Protein AF-A0A1J1LN73-F1 (afdb_monomer_lite)

Sequence (196 aa):
MIPNKMQFQQLQLSTEEEELEFLPLELSIASETEQIAESNSNIQSSPLQRFVETKIELKETEAKLESLELEAINEALNILSQNQDNNKNNVIFDSDIAKVVIGFRQKYESAKDNTKIARLEDEIQLAEQAQQKKMAAKLNQIDAQIQELENQIKQLEEQRDKLMTNKQLNRLKFHLFSAIQDSAYKQAYLSVHIKK

pLDDT: mean 78.39, std 21.3, range [33.16, 98.19]

Radius of gyration: 46.36 Å; chains: 1; bounding box: 110×66×110 Å

Foldseek 3Di:
DDDDDDDDDDDDDDPDDDPPPPDDPDPDDDDDDDDDDDDDDDDPDPPVRVVVVVVVVVVVVVVVVVVVVVVVVVQLVVQCVVCVPPCPQQWRDDDPVDTDHDDDDDDDADVVRDVVNVVVVVVVVVVVVVVVVVVVVVVVVVVVVVVVVVVVVVVVVVVVVVVVDDPVVVVVVVVVVVVCVVPDDDDDDDDDDDDD

Organism: NCBI:txid671072

Structure (mmCIF, N/CA/C/O backbone):
data_AF-A0A1J1LN73-F1
#
_entry.id   AF-A0A1J1LN73-F1
#
loop_
_atom_site.group_PDB
_atom_site.id
_atom_site.type_symbol
_atom_site.label_atom_id
_atom_site.label_alt_id
_atom_site.label_comp_id
_atom_site.label_asym_id
_atom_site.label_entity_id
_atom_site.label_seq_id
_atom_site.pdbx_PDB_ins_code
_atom_site.Cartn_x
_atom_site.Cartn_y
_atom_site.Cartn_z
_atom_site.occupancy
_atom_site.B_iso_or_equiv
_atom_site.auth_seq_id
_atom_site.auth_comp_id
_atom_site.auth_asym_id
_atom_site.auth_atom_id
_atom_site.pdbx_PDB_model_num
ATOM 1 N N . MET A 1 1 ? -7.085 -9.526 -57.469 1.00 41.19 1 MET A N 1
ATOM 2 C CA . MET A 1 1 ? -6.743 -10.839 -56.887 1.00 41.19 1 MET A CA 1
ATOM 3 C C . MET A 1 1 ? -6.745 -10.706 -55.368 1.00 41.19 1 MET A C 1
ATOM 5 O O . MET A 1 1 ? -5.885 -10.040 -54.819 1.00 41.19 1 MET A O 1
ATOM 9 N N . ILE A 1 2 ? -7.782 -11.254 -54.738 1.00 40.72 2 ILE A N 1
ATOM 10 C CA . ILE A 1 2 ? -7.859 -11.708 -53.329 1.00 40.72 2 ILE A CA 1
ATOM 11 C C . ILE A 1 2 ? -7.542 -13.225 -53.425 1.00 40.72 2 ILE A C 1
ATOM 13 O O . ILE A 1 2 ? -7.889 -13.769 -54.482 1.00 40.72 2 ILE A O 1
ATOM 17 N N . PRO A 1 3 ? -6.890 -13.933 -52.467 1.00 50.56 3 PRO A N 1
ATOM 18 C CA . PRO A 1 3 ? -7.121 -13.928 -51.008 1.00 50.56 3 PRO A CA 1
ATOM 19 C C . PRO A 1 3 ? -5.794 -14.058 -50.193 1.00 50.56 3 PRO A C 1
ATOM 21 O O . PRO A 1 3 ? -4.729 -13.918 -50.770 1.00 50.56 3 PRO A O 1
ATOM 24 N N . ASN A 1 4 ? -5.693 -14.292 -48.881 1.00 38.66 4 ASN A N 1
ATOM 25 C CA . ASN A 1 4 ? -6.639 -14.532 -47.799 1.00 38.66 4 ASN A CA 1
ATOM 26 C C . ASN A 1 4 ? -5.954 -14.238 -46.447 1.00 38.66 4 ASN A C 1
ATOM 28 O O . ASN A 1 4 ? -4.758 -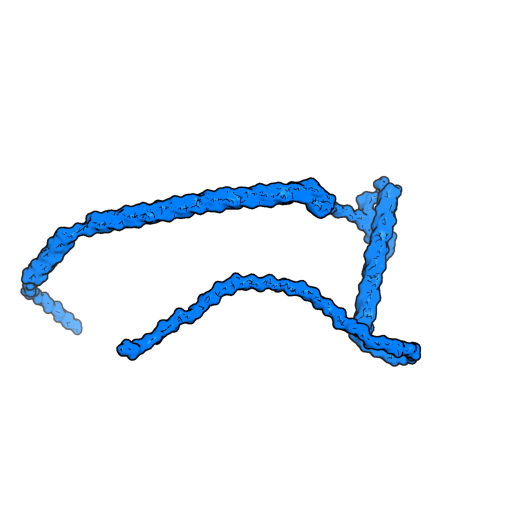14.461 -46.286 1.00 38.66 4 ASN A O 1
ATOM 32 N N . LYS A 1 5 ? -6.790 -13.815 -45.499 1.00 40.81 5 LYS A N 1
ATOM 33 C CA . LYS A 1 5 ? -6.695 -13.851 -44.031 1.00 40.81 5 LYS A CA 1
ATOM 34 C C . LYS A 1 5 ? -5.701 -14.859 -43.424 1.00 40.81 5 LYS A C 1
ATOM 36 O O . LYS A 1 5 ? -5.760 -16.035 -43.758 1.00 40.81 5 LYS A O 1
ATOM 41 N N . MET A 1 6 ? -5.018 -14.443 -42.355 1.00 46.38 6 MET A N 1
ATOM 42 C CA . MET A 1 6 ? -5.237 -15.057 -41.038 1.00 46.38 6 MET A CA 1
ATOM 43 C C . MET A 1 6 ? -5.175 -13.991 -39.941 1.00 46.38 6 MET A C 1
ATOM 45 O O . MET A 1 6 ? -4.204 -13.254 -39.806 1.00 46.38 6 MET A O 1
ATOM 49 N N . GLN A 1 7 ? -6.286 -13.903 -39.215 1.00 40.72 7 GLN A N 1
ATOM 50 C CA . GLN A 1 7 ? -6.454 -13.177 -37.968 1.00 40.72 7 GLN A CA 1
ATOM 51 C C . GLN A 1 7 ? -5.761 -13.965 -36.854 1.00 40.72 7 GLN A C 1
ATOM 53 O O . GLN A 1 7 ? -5.954 -15.174 -36.766 1.00 40.72 7 GLN A O 1
ATOM 58 N N . PHE A 1 8 ? -5.041 -13.280 -35.970 1.00 38.28 8 PHE A N 1
ATOM 59 C CA . PHE A 1 8 ? -4.885 -13.735 -34.593 1.00 38.28 8 PHE A CA 1
ATOM 60 C C . PHE A 1 8 ? -5.512 -12.678 -33.695 1.00 38.28 8 PHE A C 1
ATOM 62 O O . PHE A 1 8 ? -5.017 -11.564 -33.545 1.00 38.28 8 PHE A O 1
ATOM 69 N N . GLN A 1 9 ? -6.684 -13.043 -33.198 1.00 36.31 9 GLN A N 1
ATOM 70 C CA . GLN A 1 9 ? -7.420 -12.395 -32.130 1.00 36.31 9 GLN A CA 1
ATOM 71 C C . GLN A 1 9 ? -7.301 -13.323 -30.913 1.00 36.31 9 GLN A C 1
ATOM 73 O O . GLN A 1 9 ? -7.190 -14.532 -31.112 1.00 36.31 9 GLN A O 1
ATOM 78 N N . GLN A 1 10 ? -7.427 -12.744 -29.712 1.00 33.19 10 GLN A N 1
ATOM 79 C CA . GLN A 1 10 ? -7.505 -13.375 -28.378 1.00 33.19 10 GLN A CA 1
ATOM 80 C C . GLN A 1 10 ? -6.150 -13.487 -27.642 1.00 33.19 10 GLN A C 1
ATOM 82 O O . GLN A 1 10 ? -5.161 -13.900 -28.230 1.00 33.19 10 GLN A O 1
ATOM 87 N N . LEU A 1 11 ? -5.999 -13.113 -26.366 1.00 40.75 11 LEU A N 1
ATOM 88 C CA . LEU A 1 11 ? -6.963 -12.757 -25.319 1.00 40.75 11 LEU A CA 1
ATOM 89 C C . LEU A 1 11 ? -6.476 -11.534 -24.525 1.00 40.75 11 LEU A C 1
ATOM 91 O O . LEU A 1 11 ? -5.316 -11.458 -24.128 1.00 40.75 11 LEU A O 1
ATOM 95 N N . GLN A 1 12 ? -7.405 -10.620 -24.250 1.00 35.97 12 GLN A N 1
ATOM 96 C CA . GLN A 1 12 ? -7.329 -9.708 -23.115 1.00 35.97 12 GLN A CA 1
ATOM 97 C C . GLN A 1 12 ? -7.579 -10.544 -21.850 1.00 35.97 12 GLN A C 1
ATOM 99 O O . GLN A 1 12 ? -8.616 -11.196 -21.764 1.00 35.97 12 GLN A O 1
ATOM 104 N N . LEU A 1 13 ? -6.644 -10.551 -20.897 1.00 37.03 13 LEU A N 1
ATOM 105 C CA . LEU A 1 13 ? -6.967 -10.885 -19.510 1.00 37.03 13 LEU A CA 1
ATOM 106 C C . LEU A 1 13 ? -7.214 -9.569 -18.776 1.00 37.03 13 LEU A C 1
ATOM 108 O O . LEU A 1 13 ? -6.279 -8.876 -18.380 1.00 37.03 13 LEU A O 1
ATOM 112 N N . SER A 1 14 ? -8.489 -9.223 -18.653 1.00 37.16 14 SER A N 1
ATOM 113 C CA . SER A 1 14 ? -8.999 -8.328 -17.625 1.00 37.16 14 SER A CA 1
ATOM 114 C C . SER A 1 14 ? -8.914 -9.062 -16.287 1.00 37.16 14 SER A C 1
ATOM 116 O O . SER A 1 14 ? -9.617 -10.043 -16.061 1.00 37.16 14 SER A O 1
ATOM 118 N N . THR A 1 15 ? -8.019 -8.623 -15.407 1.00 41.47 15 THR A N 1
ATOM 119 C CA . THR A 1 15 ? -8.117 -8.921 -13.975 1.00 41.47 15 THR A CA 1
ATOM 120 C C . THR A 1 15 ? -9.153 -7.968 -13.399 1.00 41.47 15 THR A C 1
ATOM 122 O O . THR A 1 15 ? -8.812 -6.866 -12.974 1.00 41.47 15 THR A O 1
ATOM 125 N N . GLU A 1 16 ? -10.416 -8.366 -13.502 1.00 44.22 16 GLU A N 1
ATOM 126 C CA . GLU A 1 16 ? -11.514 -7.760 -12.759 1.00 44.22 16 GLU A CA 1
ATOM 127 C C . GLU A 1 16 ? -11.639 -8.456 -11.403 1.00 44.22 16 GLU A C 1
ATOM 129 O O . GLU A 1 16 ? -11.422 -9.661 -11.261 1.00 44.22 16 GLU A O 1
ATOM 134 N N . GLU A 1 17 ? -11.893 -7.619 -10.410 1.00 43.78 17 GLU A N 1
ATOM 135 C CA . GLU A 1 17 ? -12.040 -7.901 -8.995 1.00 43.78 17 GLU A CA 1
ATOM 136 C C . GLU A 1 17 ? -13.269 -8.790 -8.761 1.00 43.78 17 GLU A C 1
ATOM 138 O O . GLU A 1 17 ? -14.383 -8.421 -9.122 1.00 43.78 17 GLU A O 1
ATOM 143 N N . GLU A 1 18 ? -13.091 -9.947 -8.122 1.00 43.84 18 GLU A N 1
ATOM 144 C CA . GLU A 1 18 ? -14.197 -10.643 -7.459 1.00 43.84 18 GLU A CA 1
ATOM 145 C C . GLU A 1 18 ? -14.110 -10.348 -5.958 1.00 43.84 18 GLU A C 1
ATOM 147 O O . GLU A 1 18 ? -13.557 -11.112 -5.163 1.00 43.84 18 GLU A O 1
ATOM 152 N N . GLU A 1 19 ? -14.652 -9.191 -5.575 1.00 39.19 19 GLU A N 1
ATOM 153 C CA . GLU A 1 19 ? -15.153 -8.971 -4.223 1.00 39.19 19 GLU A CA 1
ATOM 154 C C . GLU A 1 19 ? -16.328 -9.933 -3.997 1.00 39.19 19 GLU A C 1
ATOM 156 O O . GLU A 1 19 ? -17.424 -9.764 -4.530 1.00 39.19 19 GLU A O 1
ATOM 161 N N . LEU A 1 20 ? -16.098 -10.984 -3.212 1.00 39.19 20 LEU A N 1
ATOM 162 C CA . LEU A 1 20 ? -17.169 -11.821 -2.678 1.00 39.19 20 LEU A CA 1
ATOM 163 C C . LEU A 1 20 ? -17.909 -11.036 -1.587 1.00 39.19 20 LEU A C 1
ATOM 165 O O . LEU A 1 20 ? -17.622 -11.169 -0.396 1.00 39.19 20 LEU A O 1
ATOM 169 N N . GLU A 1 21 ? -18.875 -10.218 -2.002 1.00 39.28 21 GLU A N 1
ATOM 170 C CA . GLU A 1 21 ? -19.913 -9.694 -1.117 1.00 39.28 21 GLU A CA 1
ATOM 171 C C . GLU A 1 21 ? -20.756 -10.863 -0.583 1.00 39.28 21 GLU A C 1
ATOM 173 O O . GLU A 1 21 ? -21.599 -11.444 -1.271 1.00 39.28 21 GLU A O 1
ATOM 178 N N . PHE A 1 22 ? -20.537 -11.223 0.681 1.00 39.19 22 PHE A N 1
ATOM 179 C CA . PHE A 1 22 ? -21.473 -12.055 1.429 1.00 39.19 22 PHE A CA 1
ATOM 180 C C . PHE A 1 22 ? -22.724 -11.228 1.742 1.00 39.19 22 PHE A C 1
ATOM 182 O O . PHE A 1 22 ? -22.783 -10.524 2.750 1.00 39.19 22 PHE A O 1
ATOM 189 N N . LEU A 1 23 ? -23.742 -11.325 0.888 1.00 36.75 23 LEU A N 1
ATOM 190 C CA . LEU A 1 23 ?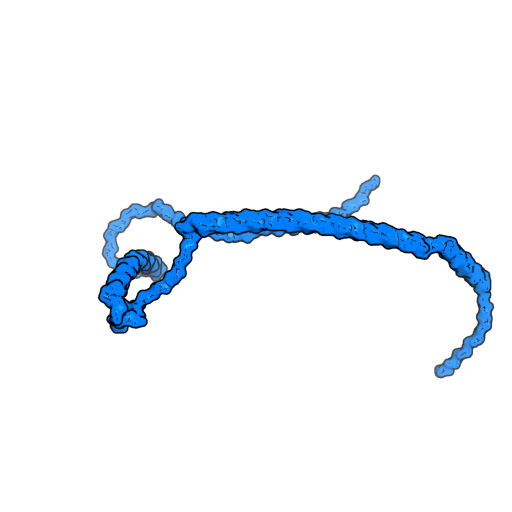 -25.080 -10.847 1.228 1.00 36.75 23 LEU A CA 1
ATOM 191 C C . LEU A 1 23 ? -25.693 -11.755 2.313 1.00 36.75 23 LEU A C 1
ATOM 193 O O . LEU A 1 23 ? -25.654 -12.984 2.177 1.00 36.75 23 LEU A O 1
ATOM 197 N N . PRO A 1 24 ? -26.277 -11.196 3.388 1.00 39.50 24 PRO A N 1
ATOM 198 C CA . PRO A 1 24 ? -27.005 -11.990 4.367 1.00 39.50 24 PRO A CA 1
ATOM 199 C C . PRO A 1 24 ? -28.275 -12.557 3.718 1.00 39.50 24 PRO A C 1
ATOM 201 O O . PRO A 1 24 ? -29.090 -11.812 3.176 1.00 39.50 24 PRO A O 1
ATOM 204 N N . LEU A 1 25 ? -28.457 -13.882 3.773 1.00 37.00 25 LEU A N 1
ATOM 205 C CA . LEU A 1 25 ? -29.738 -14.503 3.434 1.00 37.00 25 LEU A CA 1
ATOM 206 C C . LEU A 1 25 ? -30.792 -14.052 4.454 1.00 37.00 25 LEU A C 1
ATOM 208 O O . LEU A 1 25 ? -30.869 -14.593 5.557 1.00 37.00 25 LEU A O 1
ATOM 212 N N . GLU A 1 26 ? -31.623 -13.081 4.080 1.00 38.38 26 GLU A N 1
ATOM 213 C CA . GLU A 1 26 ? -32.882 -12.833 4.773 1.00 38.38 26 GLU A CA 1
ATOM 214 C C . GLU A 1 26 ? -33.848 -13.987 4.490 1.00 38.38 26 GLU A C 1
ATOM 216 O O . GLU A 1 26 ? -34.293 -14.215 3.363 1.00 38.38 26 GLU A O 1
ATOM 221 N N . LEU A 1 27 ? -34.165 -14.741 5.541 1.00 36.53 27 LEU A N 1
ATOM 222 C CA . LEU A 1 27 ? -35.176 -15.784 5.510 1.00 36.53 27 LEU A CA 1
ATOM 223 C C . LEU A 1 27 ? -36.563 -15.122 5.584 1.00 36.53 27 LEU A C 1
ATOM 225 O O . LEU A 1 27 ? -37.145 -14.980 6.656 1.00 36.53 27 LEU A O 1
ATOM 229 N N . SER A 1 28 ? -37.089 -14.695 4.438 1.00 35.88 28 SER A N 1
ATOM 230 C CA . SER A 1 28 ? -38.505 -14.345 4.302 1.00 35.88 28 SER A CA 1
ATOM 231 C C . SER A 1 28 ? -39.321 -15.634 4.208 1.00 35.88 28 SER A C 1
ATOM 233 O O . SER A 1 28 ? -39.409 -16.250 3.145 1.00 35.88 28 SER A O 1
ATOM 235 N N . ILE A 1 29 ? -39.895 -16.074 5.330 1.00 42.69 29 ILE A N 1
ATOM 236 C CA . ILE A 1 29 ? -41.011 -17.022 5.312 1.00 42.69 29 ILE A CA 1
ATOM 237 C C . ILE A 1 29 ? -42.254 -16.236 5.693 1.00 42.69 29 ILE A C 1
ATOM 239 O O . ILE A 1 29 ? -42.412 -15.764 6.818 1.00 42.69 29 ILE A O 1
ATOM 243 N N . ALA A 1 30 ? -43.085 -16.066 4.672 1.00 33.16 30 ALA A N 1
ATOM 244 C CA . ALA A 1 30 ? -44.349 -15.376 4.700 1.00 33.16 30 ALA A CA 1
ATOM 245 C C . ALA A 1 30 ? -45.271 -15.910 5.802 1.00 33.16 30 ALA A C 1
ATOM 247 O O . ALA A 1 30 ? -45.396 -17.111 6.041 1.00 33.16 30 ALA A O 1
ATOM 248 N N . SER A 1 31 ? -45.951 -14.953 6.418 1.00 44.91 31 SER A N 1
ATOM 249 C CA . SER A 1 31 ? -47.232 -15.101 7.084 1.00 44.91 31 SER A CA 1
ATOM 250 C C . SER A 1 31 ? -48.211 -15.913 6.235 1.00 44.91 31 SER A C 1
ATOM 252 O O . SER A 1 31 ? -48.558 -15.466 5.148 1.00 44.91 31 SER A O 1
ATOM 254 N N . GLU A 1 32 ? -48.670 -17.052 6.750 1.00 42.75 32 GLU A N 1
ATOM 255 C CA . GLU A 1 32 ? -50.032 -17.581 6.588 1.00 42.75 32 GLU A CA 1
ATOM 256 C C . GLU A 1 32 ? -50.122 -18.942 7.288 1.00 42.75 32 GLU A C 1
ATOM 258 O O . GLU A 1 32 ? -49.623 -19.953 6.805 1.00 42.75 32 GLU A O 1
ATOM 263 N N . THR A 1 33 ? -50.736 -18.966 8.469 1.00 40.03 33 THR A N 1
ATOM 264 C CA . THR A 1 33 ? -51.776 -19.946 8.824 1.00 40.03 33 THR A CA 1
ATOM 265 C C . THR A 1 33 ? -52.369 -19.561 10.172 1.00 40.03 33 THR A C 1
ATOM 267 O O . THR A 1 33 ? -51.722 -19.577 11.217 1.00 40.03 33 THR A O 1
ATOM 270 N N . GLU A 1 34 ? -53.629 -19.151 10.103 1.00 41.09 34 GLU A N 1
ATOM 271 C CA . GLU A 1 34 ? -54.530 -18.990 11.229 1.00 41.09 34 GLU A CA 1
ATOM 272 C C . GLU A 1 34 ? -54.718 -20.313 11.987 1.00 41.09 34 GLU A C 1
ATOM 274 O O . GLU A 1 34 ? -54.745 -21.390 11.398 1.00 41.09 34 GLU A O 1
ATOM 279 N N . GLN A 1 35 ? -54.911 -20.173 13.301 1.00 44.28 35 GLN A N 1
ATOM 280 C CA . GLN A 1 35 ? -55.767 -20.998 14.157 1.00 44.28 35 GLN A CA 1
ATOM 281 C C . GLN A 1 35 ? -55.757 -22.517 13.919 1.00 44.28 35 GLN A C 1
ATOM 283 O O . GLN A 1 35 ? -56.564 -23.046 13.160 1.00 44.28 35 GLN A O 1
ATOM 288 N N . ILE A 1 36 ? -55.007 -23.243 14.752 1.00 41.34 36 ILE A N 1
ATOM 289 C CA . ILE A 1 36 ? -55.482 -24.541 15.244 1.00 41.34 36 ILE A CA 1
ATOM 290 C C . ILE A 1 36 ? -55.407 -24.528 16.767 1.00 41.34 36 ILE A C 1
ATOM 292 O O . ILE A 1 36 ? -54.338 -24.518 17.376 1.00 41.34 36 ILE A O 1
ATOM 296 N N . ALA A 1 37 ? -56.600 -24.463 17.348 1.00 38.97 37 ALA A N 1
ATOM 297 C CA . ALA A 1 37 ? -56.881 -24.667 18.750 1.00 38.97 37 ALA A CA 1
ATOM 298 C C . ALA A 1 37 ? -56.436 -26.062 19.216 1.00 38.97 37 ALA A C 1
ATOM 300 O O . ALA A 1 37 ? -56.497 -27.035 18.468 1.00 38.97 37 ALA A O 1
ATOM 301 N N . GLU A 1 38 ? -56.029 -26.112 20.483 1.00 46.41 38 GLU A N 1
ATOM 302 C CA . GLU A 1 38 ? -56.168 -27.227 21.422 1.00 46.41 38 GLU A CA 1
ATOM 303 C C . GLU A 1 38 ? -56.435 -28.614 20.812 1.00 46.41 38 GLU A C 1
ATOM 305 O O . GLU A 1 38 ? -57.557 -28.975 20.459 1.00 46.41 38 GLU A O 1
ATOM 310 N N . SER A 1 39 ? -55.413 -29.468 20.802 1.00 39.16 39 SER A N 1
ATOM 311 C CA . SER A 1 39 ? -55.615 -30.917 20.859 1.00 39.16 39 SER A CA 1
ATOM 312 C C . SER A 1 39 ? -54.500 -31.555 21.676 1.00 39.16 39 SER A C 1
ATOM 314 O O . SER A 1 39 ? -53.329 -31.546 21.305 1.00 39.16 39 SER A O 1
ATOM 316 N N . ASN A 1 40 ? -54.893 -32.093 22.825 1.00 42.72 40 ASN A N 1
ATOM 317 C CA . ASN A 1 40 ? -54.049 -32.858 23.723 1.00 42.72 40 ASN A CA 1
ATOM 318 C C . ASN A 1 40 ? -53.488 -34.135 23.067 1.00 42.72 40 ASN A C 1
ATOM 320 O O . ASN A 1 40 ? -54.190 -34.861 22.368 1.00 42.72 40 ASN A O 1
ATOM 324 N N . SER A 1 41 ? -52.270 -34.469 23.500 1.00 44.16 41 SER A N 1
ATOM 325 C CA . SER A 1 41 ? -51.623 -35.790 23.542 1.00 44.16 41 SER A CA 1
ATOM 326 C C . SER A 1 41 ? -50.930 -36.353 22.284 1.00 44.16 41 SER A C 1
ATOM 328 O O . SER A 1 41 ? -51.526 -36.930 21.385 1.00 44.16 41 SER A O 1
ATOM 330 N N . ASN A 1 42 ? -49.595 -36.343 22.388 1.00 51.62 42 ASN A N 1
ATOM 331 C CA . ASN A 1 42 ? -48.704 -37.447 22.022 1.00 51.62 42 ASN A CA 1
ATOM 332 C C . ASN A 1 42 ? -48.463 -37.719 20.526 1.00 51.62 42 ASN A C 1
ATOM 334 O O . ASN A 1 42 ? -48.532 -38.857 20.068 1.00 51.62 42 ASN A O 1
ATOM 338 N N . ILE A 1 43 ? -48.063 -36.686 19.785 1.00 52.84 43 ILE A N 1
ATOM 339 C CA . ILE A 1 43 ? -47.271 -36.863 18.563 1.00 52.84 43 ILE A CA 1
ATOM 340 C C . ILE A 1 43 ? -45.831 -36.566 18.966 1.00 52.84 43 ILE A C 1
ATOM 342 O O . ILE A 1 43 ? -45.529 -35.463 19.422 1.00 52.84 43 ILE A O 1
ATOM 346 N N . GLN A 1 44 ? -44.941 -37.556 18.875 1.00 63.66 44 GLN A N 1
ATOM 347 C CA . GLN A 1 44 ? -43.513 -37.316 19.058 1.00 63.66 44 GLN A CA 1
ATOM 348 C C . GLN A 1 44 ? -43.080 -36.295 18.000 1.00 63.66 44 GLN A C 1
ATOM 350 O O . GLN A 1 44 ? -42.909 -36.655 16.837 1.00 63.66 44 GLN A O 1
ATOM 355 N N . SER A 1 45 ? -42.965 -35.021 18.396 1.00 63.28 45 SER A N 1
ATOM 356 C CA . SER A 1 45 ? -42.425 -33.958 17.551 1.00 63.28 45 SER A CA 1
ATOM 357 C C . SER A 1 45 ? -41.146 -34.459 16.889 1.00 63.28 45 SER A C 1
ATOM 359 O O . SER A 1 45 ? -40.314 -35.102 17.542 1.00 63.28 45 SER A O 1
ATOM 361 N N . SER A 1 46 ? -41.037 -34.253 15.573 1.00 83.38 46 SER A N 1
ATOM 362 C CA . SER A 1 46 ? -39.915 -34.787 14.803 1.00 83.38 46 SER A CA 1
ATOM 363 C C . SER A 1 46 ? -38.591 -34.337 15.442 1.00 83.38 46 SER A C 1
ATOM 365 O O . SER A 1 46 ? -38.526 -33.227 15.978 1.00 83.38 46 SER A O 1
ATOM 367 N N . PRO A 1 47 ? -37.520 -35.150 15.412 1.00 85.31 47 PRO A N 1
ATOM 368 C CA . PRO A 1 47 ? -36.249 -34.771 16.032 1.00 85.31 47 PRO A CA 1
ATOM 369 C C . PRO A 1 47 ? -35.724 -33.404 15.565 1.00 85.31 47 PRO A C 1
ATOM 371 O O . PRO A 1 47 ? -35.141 -32.670 16.357 1.00 85.31 47 PRO A O 1
ATOM 374 N N . LEU A 1 48 ? -35.989 -33.037 14.305 1.00 86.00 48 LEU A N 1
ATOM 375 C CA . LEU A 1 48 ? -35.659 -31.724 13.745 1.00 86.00 48 LEU A CA 1
ATOM 376 C C . LEU A 1 48 ? -36.489 -30.597 14.363 1.00 86.00 48 LEU A C 1
ATOM 378 O O . LEU A 1 48 ? -35.942 -29.549 14.683 1.00 86.00 48 LEU A O 1
ATOM 382 N N . GLN A 1 49 ? -37.787 -30.815 14.564 1.00 89.31 49 GLN A N 1
ATOM 383 C CA . GLN A 1 49 ? -38.655 -29.832 15.201 1.00 89.31 49 GLN A CA 1
ATOM 384 C C . GLN A 1 49 ? -38.246 -29.593 16.658 1.00 89.31 49 GLN A C 1
ATOM 386 O O . GLN A 1 49 ? -38.069 -28.445 17.051 1.00 89.31 49 GLN A O 1
ATOM 391 N N . ARG A 1 50 ? -37.966 -30.664 17.414 1.00 89.75 50 ARG A N 1
ATOM 392 C CA . ARG A 1 50 ? -37.421 -30.553 18.778 1.00 89.75 50 ARG A CA 1
ATOM 393 C C . ARG A 1 50 ? -36.107 -29.787 18.793 1.00 89.75 50 ARG A C 1
ATOM 395 O O . ARG A 1 50 ? -35.928 -28.910 19.621 1.00 89.75 50 ARG A O 1
ATOM 402 N N . PHE A 1 51 ? -35.201 -30.089 17.862 1.00 90.56 51 PHE A N 1
ATOM 403 C CA . PHE A 1 51 ? -33.920 -29.393 17.759 1.00 90.56 51 PHE A CA 1
ATOM 404 C C . PHE A 1 51 ? -34.093 -27.888 17.518 1.00 90.56 51 PHE A C 1
ATOM 406 O O . PHE A 1 51 ? -33.415 -27.088 18.160 1.00 90.56 51 PHE A O 1
ATOM 413 N N . VAL A 1 52 ? -34.998 -27.495 16.618 1.00 93.62 52 VAL A N 1
ATOM 414 C CA . VAL A 1 52 ? -35.285 -26.081 16.341 1.00 93.62 52 VAL A CA 1
ATOM 415 C C . VAL A 1 52 ? -35.915 -25.402 17.557 1.00 93.62 52 VAL A C 1
ATOM 417 O O . VAL A 1 52 ? -35.453 -24.329 17.936 1.00 93.62 52 VAL A O 1
ATOM 420 N N . GLU A 1 53 ? -36.895 -26.038 18.205 1.00 93.62 53 GLU A N 1
ATOM 421 C CA . GLU A 1 53 ? -37.536 -25.540 19.432 1.00 93.62 53 GLU A CA 1
ATOM 422 C C . GLU A 1 53 ? -36.497 -25.310 20.540 1.00 93.62 53 GLU A C 1
ATOM 424 O O . GLU A 1 53 ? -36.360 -24.192 21.033 1.00 93.62 53 GLU A O 1
ATOM 429 N N . THR A 1 54 ? -35.655 -26.306 20.839 1.00 92.62 54 THR A N 1
ATOM 430 C CA . THR A 1 54 ? -34.585 -26.160 21.841 1.00 92.62 54 THR A CA 1
ATOM 431 C C . THR A 1 54 ? -33.552 -25.106 21.432 1.00 92.62 54 THR A C 1
ATOM 433 O O . THR A 1 54 ? -32.978 -24.437 22.287 1.00 92.62 54 THR A O 1
ATOM 436 N N . LYS A 1 55 ? -33.287 -24.917 20.130 1.00 93.69 55 LYS A N 1
ATOM 437 C CA . LYS A 1 55 ? -32.349 -23.885 19.660 1.00 93.69 55 LYS A CA 1
ATOM 438 C C . LYS A 1 55 ? -32.911 -22.472 19.827 1.00 93.69 55 LYS A C 1
ATOM 440 O O . LYS A 1 55 ? -32.131 -21.555 20.085 1.00 93.69 55 LYS A O 1
ATOM 445 N N . ILE A 1 56 ? -34.222 -22.296 19.677 1.00 94.19 56 ILE A N 1
ATOM 446 C CA . ILE A 1 56 ? -34.912 -21.030 19.949 1.00 94.19 56 ILE A CA 1
ATOM 447 C C . ILE A 1 56 ? -34.888 -20.750 21.451 1.00 94.19 56 ILE A C 1
ATOM 449 O O . ILE A 1 56 ? -34.424 -19.684 21.847 1.00 94.19 56 ILE A O 1
ATOM 453 N N . GLU A 1 57 ? -35.268 -21.730 22.275 1.00 95.75 57 GLU A N 1
ATOM 454 C CA . GLU A 1 57 ? -35.200 -21.617 23.738 1.00 95.75 57 GLU A CA 1
ATOM 455 C C . GLU A 1 57 ? -33.786 -21.253 24.204 1.00 95.75 57 GLU A C 1
ATOM 457 O O . GLU A 1 57 ? -33.618 -20.357 25.027 1.00 95.75 57 GLU A O 1
ATOM 462 N N . LEU A 1 58 ? -32.756 -21.876 23.622 1.00 95.44 58 LEU A N 1
ATOM 463 C CA . LEU A 1 58 ? -31.363 -21.577 23.942 1.00 95.44 58 LEU A CA 1
ATOM 464 C C . LEU A 1 58 ? -31.015 -20.115 23.633 1.00 95.44 58 LEU A C 1
ATOM 466 O O . LEU A 1 58 ? -30.462 -19.439 24.495 1.00 95.44 58 LEU A O 1
ATOM 470 N N . LYS A 1 59 ? -31.398 -19.595 22.460 1.00 95.56 59 LYS A N 1
ATOM 471 C CA . LYS A 1 59 ? -31.180 -18.179 22.112 1.00 95.56 59 LYS A CA 1
ATOM 472 C C . LYS A 1 59 ? -31.918 -17.226 23.051 1.00 95.56 59 LYS A C 1
ATOM 474 O O . LYS A 1 59 ? -31.381 -16.188 23.423 1.00 95.56 59 LYS A O 1
ATOM 479 N N . GLU A 1 60 ? -33.140 -17.567 23.452 1.00 95.19 60 GLU A N 1
ATOM 480 C CA . GLU A 1 60 ? -33.883 -16.769 24.428 1.00 95.19 60 GLU A CA 1
ATOM 481 C C . GLU A 1 60 ? -33.215 -16.791 25.804 1.00 95.19 60 GLU A C 1
ATOM 483 O O . GLU A 1 60 ? -33.166 -15.767 26.487 1.00 95.19 60 GLU A O 1
ATOM 488 N N . THR A 1 61 ? -32.691 -17.945 26.225 1.00 95.25 61 THR A N 1
ATOM 489 C CA . THR A 1 61 ? -31.929 -18.044 27.473 1.00 95.25 61 THR A CA 1
ATOM 490 C C . THR A 1 61 ? -30.595 -17.310 27.395 1.00 95.25 61 THR A C 1
ATOM 492 O O . THR A 1 61 ? -30.225 -16.690 28.383 1.00 95.25 61 THR A O 1
ATOM 495 N N . GLU A 1 62 ? -29.917 -17.300 26.242 1.00 94.56 62 GLU A N 1
ATOM 496 C CA . GLU A 1 62 ? -28.703 -16.504 26.006 1.00 94.56 62 GLU A CA 1
ATOM 497 C C . GLU A 1 62 ? -29.003 -15.006 26.132 1.00 94.56 62 GLU A C 1
ATOM 499 O O . GLU A 1 62 ? -28.330 -14.316 26.887 1.00 94.56 62 GLU A O 1
ATOM 504 N N . ALA A 1 63 ? -30.071 -14.507 25.504 1.00 92.19 63 ALA A N 1
ATOM 505 C CA . ALA A 1 63 ? -30.460 -13.099 25.627 1.00 92.19 63 ALA A CA 1
ATOM 506 C C . ALA A 1 63 ? -30.828 -12.712 27.074 1.00 92.19 63 ALA A C 1
ATOM 508 O O . ALA A 1 63 ? -30.473 -11.635 27.558 1.00 92.19 63 ALA A O 1
ATOM 509 N N . LYS A 1 64 ? -31.518 -13.604 27.801 1.00 94.31 64 LYS A N 1
ATOM 510 C CA . LYS A 1 64 ? -31.781 -13.418 29.238 1.00 94.31 64 LYS A CA 1
ATOM 511 C C . LYS A 1 64 ? -30.477 -13.412 30.038 1.00 94.31 64 LYS A C 1
ATOM 513 O O . LYS A 1 64 ? -30.333 -12.584 30.934 1.00 94.31 64 LYS A O 1
ATOM 518 N N . LEU A 1 65 ? -29.528 -14.285 29.704 1.00 93.62 65 LEU A N 1
ATOM 519 C CA . LEU A 1 65 ? -28.218 -14.336 30.344 1.00 93.62 65 LEU A CA 1
ATOM 520 C C . LEU A 1 65 ? -27.442 -13.033 30.125 1.00 93.62 65 LEU A C 1
ATOM 522 O O . LEU A 1 65 ? -26.975 -12.474 31.105 1.00 93.62 65 LEU A O 1
ATOM 526 N N . GLU A 1 66 ? -27.394 -12.491 28.906 1.00 92.44 66 GLU A N 1
ATOM 527 C CA . GLU A 1 66 ? -26.745 -11.200 28.611 1.00 92.44 66 GLU A CA 1
ATOM 528 C C . GLU A 1 66 ? -27.330 -10.049 29.449 1.00 92.44 66 GLU A C 1
ATOM 530 O O . GLU A 1 66 ? -26.601 -9.188 29.945 1.00 92.44 66 GLU A O 1
ATOM 535 N N . SER A 1 67 ? -28.651 -10.040 29.661 1.00 91.69 67 SER A N 1
ATOM 536 C CA . SER A 1 67 ? -29.281 -9.043 30.536 1.00 91.69 67 SER A CA 1
ATOM 537 C C . SER A 1 67 ? -28.895 -9.226 32.010 1.00 91.69 67 SER A C 1
ATOM 539 O O . SER A 1 67 ? -28.574 -8.248 32.688 1.00 91.69 67 SER A O 1
ATOM 541 N N . LEU A 1 68 ? -28.844 -10.475 32.487 1.00 92.81 68 LEU A N 1
ATOM 542 C CA . LEU A 1 68 ? -28.421 -10.818 33.847 1.00 92.81 68 LEU A CA 1
ATOM 543 C C . LEU A 1 68 ? -26.925 -10.573 34.068 1.00 92.81 68 LEU A C 1
ATOM 545 O O . LEU A 1 68 ? -26.523 -10.249 35.180 1.00 92.81 68 LEU A O 1
ATOM 549 N N . GLU A 1 69 ? -26.095 -10.687 33.031 1.00 89.94 69 GLU A N 1
ATOM 550 C CA . GLU A 1 69 ? -24.665 -10.388 33.103 1.00 89.94 69 GLU A CA 1
ATOM 551 C C . GLU A 1 69 ? -24.424 -8.930 33.496 1.00 89.94 69 GLU A C 1
ATOM 553 O O . GLU A 1 69 ? -23.578 -8.664 34.347 1.00 89.94 69 GLU A O 1
ATOM 558 N N . LEU A 1 70 ? -25.190 -7.980 32.950 1.00 88.88 70 LEU A N 1
ATOM 559 C CA . LEU A 1 70 ? -25.073 -6.566 33.325 1.00 88.88 70 LEU A CA 1
ATOM 560 C C . LEU A 1 70 ? -25.427 -6.336 34.802 1.00 88.88 70 LEU A C 1
ATOM 562 O O . LEU A 1 70 ? -24.732 -5.591 35.497 1.00 88.88 70 LEU A O 1
ATOM 566 N N . GLU A 1 71 ? -26.480 -6.989 35.295 1.00 92.12 71 GLU A N 1
ATOM 567 C CA . GLU A 1 71 ? -26.876 -6.933 36.707 1.00 92.12 71 GLU A CA 1
ATOM 568 C C . GLU A 1 71 ? -25.809 -7.563 37.614 1.00 92.12 71 GLU A C 1
ATOM 570 O O . GLU A 1 71 ? -25.374 -6.936 38.584 1.00 92.12 71 GLU A O 1
ATOM 575 N N . ALA A 1 72 ? -25.308 -8.744 37.246 1.00 91.62 72 ALA A N 1
ATOM 576 C CA . ALA A 1 72 ? -24.261 -9.456 37.971 1.00 91.62 72 ALA A CA 1
ATOM 577 C C . ALA A 1 72 ? -22.932 -8.682 37.992 1.00 91.62 72 ALA A C 1
ATOM 579 O O . ALA A 1 72 ? -22.240 -8.673 39.010 1.00 91.62 72 ALA A O 1
ATOM 580 N N . ILE A 1 73 ? -22.573 -7.985 36.907 1.00 90.19 73 ILE A N 1
ATOM 581 C CA . ILE A 1 73 ? -21.396 -7.103 36.854 1.00 90.19 73 ILE A CA 1
ATOM 582 C C . ILE A 1 73 ? -21.555 -5.934 37.833 1.00 90.19 73 ILE A C 1
ATOM 584 O O . ILE A 1 73 ? -20.607 -5.596 38.543 1.00 90.19 73 ILE A O 1
ATOM 588 N N . ASN A 1 74 ? -22.739 -5.322 37.907 1.00 89.50 74 ASN A N 1
ATOM 589 C CA . ASN A 1 74 ? -22.993 -4.232 38.849 1.00 89.50 74 ASN A CA 1
ATOM 590 C C . ASN A 1 74 ? -22.910 -4.709 40.306 1.00 89.50 74 ASN A C 1
ATOM 592 O O . ASN A 1 74 ? -22.292 -4.043 41.139 1.00 89.50 74 ASN A O 1
ATOM 596 N N . GLU A 1 75 ? -23.474 -5.878 40.614 1.00 89.38 75 GLU A N 1
ATOM 597 C CA . GLU A 1 75 ? -23.349 -6.501 41.935 1.00 89.38 75 GLU A CA 1
ATOM 598 C C . GLU A 1 75 ? -21.881 -6.802 42.275 1.00 89.38 75 GLU A C 1
ATOM 600 O O . GLU A 1 75 ? -21.391 -6.428 43.343 1.00 89.38 75 GLU A O 1
ATOM 605 N N . ALA A 1 76 ? -21.142 -7.381 41.329 1.00 88.50 76 ALA A N 1
ATOM 606 C CA . ALA A 1 76 ? -19.714 -7.642 41.445 1.00 88.50 76 ALA A CA 1
ATOM 607 C C . ALA A 1 76 ? -18.885 -6.379 41.735 1.00 88.50 76 ALA A C 1
ATOM 609 O O . ALA A 1 76 ? -17.999 -6.402 42.596 1.00 88.50 76 ALA A O 1
ATOM 610 N N . LEU A 1 77 ? -19.176 -5.266 41.056 1.00 87.56 77 LEU A N 1
ATOM 611 C CA . LEU A 1 77 ? -18.524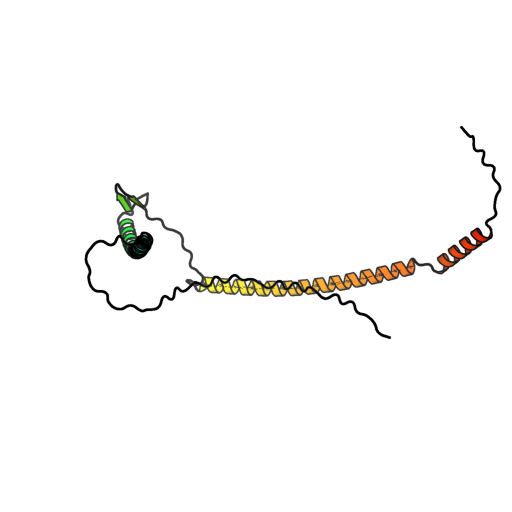 -3.975 41.294 1.00 87.56 77 LEU A CA 1
ATOM 612 C C . LEU A 1 77 ? -18.856 -3.413 42.684 1.00 87.56 77 LEU A C 1
ATOM 614 O O . LEU A 1 77 ? -17.965 -2.895 43.364 1.00 87.56 77 LEU A O 1
ATOM 618 N N . ASN A 1 78 ? -20.102 -3.566 43.142 1.00 87.25 78 ASN A N 1
ATOM 619 C CA . ASN A 1 78 ? -20.511 -3.147 44.482 1.00 87.25 78 ASN A CA 1
ATOM 620 C C . ASN A 1 78 ? -19.766 -3.940 45.565 1.00 87.25 78 ASN A C 1
ATOM 622 O O . ASN A 1 78 ? -19.199 -3.337 46.479 1.00 87.25 78 ASN A O 1
ATOM 626 N N . ILE A 1 79 ? -19.682 -5.265 45.423 1.00 85.81 79 ILE A N 1
ATOM 627 C CA . ILE A 1 79 ? -18.942 -6.142 46.343 1.00 85.81 79 ILE A CA 1
ATOM 628 C C . ILE A 1 79 ? -17.453 -5.775 46.371 1.00 85.81 79 ILE A C 1
ATOM 630 O O . ILE A 1 79 ? -16.855 -5.726 47.449 1.00 85.81 79 ILE A O 1
ATOM 634 N N . LEU A 1 80 ? -16.855 -5.477 45.211 1.00 83.25 80 LEU A N 1
ATOM 635 C CA . LEU A 1 80 ? -15.460 -5.044 45.120 1.00 83.25 80 LEU A CA 1
ATOM 636 C C . LEU A 1 80 ? -15.230 -3.714 45.854 1.00 83.25 80 LEU A C 1
ATOM 638 O O . LEU A 1 80 ? -14.238 -3.573 46.566 1.00 83.25 80 LEU A O 1
ATOM 642 N N . SER A 1 81 ? -16.148 -2.751 45.712 1.00 80.81 81 SER A N 1
ATOM 643 C CA . SER A 1 81 ? -16.047 -1.448 46.384 1.00 80.81 81 SER A CA 1
ATOM 644 C C . SER A 1 81 ? -16.178 -1.542 47.909 1.00 80.81 81 SER A C 1
ATOM 646 O O . SER A 1 81 ? -15.506 -0.808 48.626 1.00 80.81 81 SER A O 1
ATOM 648 N N . GLN A 1 82 ? -16.991 -2.476 48.411 1.00 81.25 82 GLN A N 1
ATOM 649 C CA . GLN A 1 82 ? -17.222 -2.677 49.845 1.00 81.25 82 GLN A CA 1
ATOM 650 C C . GLN A 1 82 ? -16.105 -3.473 50.538 1.00 81.25 82 GLN A C 1
ATOM 652 O O . GLN A 1 82 ? -15.914 -3.327 51.741 1.00 81.25 82 GLN A O 1
ATOM 657 N N . ASN A 1 83 ? -15.354 -4.298 49.798 1.00 75.38 83 ASN A N 1
ATOM 658 C CA . ASN A 1 83 ? -14.373 -5.243 50.349 1.00 75.38 83 ASN A CA 1
ATOM 659 C C . ASN A 1 83 ? -12.914 -4.944 49.944 1.00 75.38 83 ASN A C 1
ATOM 661 O O . ASN A 1 83 ? -12.096 -5.869 49.880 1.00 75.38 83 ASN A O 1
ATOM 665 N N . GLN A 1 84 ? -12.573 -3.675 49.680 1.00 64.06 84 GLN A N 1
ATOM 666 C CA . GLN A 1 84 ? -11.262 -3.262 49.144 1.00 64.06 84 GLN A CA 1
ATOM 667 C C . GLN A 1 84 ? -10.049 -3.748 49.962 1.00 64.06 84 GLN A C 1
ATOM 669 O O . GLN A 1 84 ? -8.999 -4.010 49.378 1.00 64.06 84 GLN A O 1
ATOM 674 N N . ASP A 1 85 ? -10.187 -3.952 51.275 1.00 61.44 85 ASP A N 1
ATOM 675 C CA . ASP A 1 85 ? -9.055 -4.303 52.143 1.00 61.44 85 ASP A CA 1
ATOM 676 C C . ASP A 1 85 ? -8.756 -5.815 52.237 1.00 61.44 85 ASP A C 1
ATOM 678 O O . ASP A 1 85 ? -7.662 -6.202 52.651 1.00 61.44 85 ASP A O 1
ATOM 682 N N . ASN A 1 86 ? -9.682 -6.697 51.827 1.00 60.44 86 ASN A N 1
ATOM 683 C CA . ASN A 1 86 ? -9.596 -8.137 52.134 1.00 60.44 86 ASN A CA 1
ATOM 684 C C . ASN A 1 86 ? -9.440 -9.069 50.920 1.00 60.44 86 ASN A C 1
ATOM 686 O O . ASN A 1 86 ? -9.200 -10.264 51.102 1.00 60.44 86 ASN A O 1
ATOM 690 N N . ASN A 1 87 ? -9.528 -8.571 49.682 1.00 64.25 87 ASN A N 1
ATOM 691 C CA . ASN A 1 87 ? -9.669 -9.434 48.506 1.00 64.25 87 ASN A CA 1
ATOM 692 C C . ASN A 1 87 ? -8.513 -9.315 47.500 1.00 64.25 87 ASN A C 1
ATOM 694 O O . ASN A 1 87 ? -8.652 -8.750 46.420 1.00 64.25 87 ASN A O 1
ATOM 698 N N . LYS A 1 88 ? -7.355 -9.897 47.837 1.00 64.56 88 LYS A N 1
ATOM 699 C CA . LYS A 1 88 ? -6.140 -9.868 46.991 1.00 64.56 88 LYS A CA 1
ATOM 700 C C . LYS A 1 88 ? -6.296 -10.555 45.624 1.00 64.56 88 LYS A C 1
ATOM 702 O O . LYS A 1 88 ? -5.456 -10.349 44.755 1.00 64.56 88 LYS A O 1
ATOM 707 N N . ASN A 1 89 ? -7.344 -11.363 45.442 1.00 71.00 89 ASN A N 1
ATOM 708 C CA . ASN A 1 89 ? -7.553 -12.197 44.256 1.00 71.00 89 ASN A CA 1
ATOM 709 C C . ASN A 1 89 ? -8.812 -11.816 43.453 1.00 71.00 89 ASN A C 1
ATOM 711 O O . ASN A 1 89 ? -9.194 -12.577 42.567 1.00 71.00 89 ASN A O 1
ATOM 715 N N . ASN A 1 90 ? -9.465 -10.683 43.760 1.00 78.75 90 ASN A N 1
ATOM 716 C CA . ASN A 1 90 ? -10.675 -10.195 43.077 1.00 78.75 90 ASN A CA 1
ATOM 717 C C . ASN A 1 90 ? -11.833 -11.218 43.004 1.00 78.75 90 ASN A C 1
ATOM 719 O O . ASN A 1 90 ? -12.638 -11.185 42.072 1.00 78.75 90 ASN A O 1
ATOM 723 N N . VAL A 1 91 ? -11.914 -12.151 43.960 1.00 81.12 91 VAL A N 1
ATOM 724 C CA . VAL A 1 91 ? -12.925 -13.222 43.973 1.00 81.12 91 VAL A CA 1
ATOM 725 C C . VAL A 1 91 ? -14.225 -12.686 44.557 1.00 81.12 91 VAL A C 1
ATOM 727 O O . VAL A 1 91 ? -14.255 -12.312 45.722 1.00 81.12 91 VAL A O 1
ATOM 730 N N . ILE A 1 92 ? -15.301 -12.656 43.782 1.00 83.62 92 ILE A N 1
ATOM 731 C CA . ILE A 1 92 ? -16.583 -12.072 44.211 1.00 83.62 92 ILE A CA 1
ATOM 732 C C . ILE A 1 92 ? -17.564 -13.136 44.685 1.00 83.62 92 ILE A C 1
ATOM 734 O O . ILE A 1 92 ? -18.344 -12.886 45.598 1.00 83.62 92 ILE A O 1
ATOM 738 N N . PHE A 1 93 ? -17.508 -14.321 44.083 1.00 83.94 93 PHE A N 1
ATOM 739 C CA . PHE A 1 93 ? -18.397 -15.427 44.405 1.00 83.94 93 PHE A CA 1
ATOM 740 C C . PHE A 1 93 ? -17.615 -16.736 44.388 1.00 83.94 93 PHE A C 1
ATOM 742 O O . PHE A 1 93 ? -16.795 -16.956 43.493 1.00 83.94 93 PHE A O 1
ATOM 749 N N . ASP A 1 94 ? -17.862 -17.589 45.377 1.00 85.94 94 ASP A N 1
ATOM 750 C CA . ASP A 1 94 ? -17.269 -18.919 45.481 1.00 85.94 94 ASP A CA 1
ATOM 751 C C . ASP A 1 94 ? -18.339 -19.891 45.990 1.00 85.94 94 ASP A C 1
ATOM 753 O O . ASP A 1 94 ? -18.919 -19.695 47.059 1.00 85.94 94 ASP A O 1
ATOM 757 N N . SER A 1 95 ? -18.649 -20.899 45.184 1.00 87.88 95 SER A N 1
ATOM 758 C CA . SER A 1 95 ? -19.624 -21.951 45.462 1.00 87.88 95 SER A CA 1
ATOM 759 C C . SER A 1 95 ? -19.062 -23.283 44.969 1.00 87.88 95 SER A C 1
ATOM 761 O O . SER A 1 95 ? -18.178 -23.302 44.115 1.00 87.88 95 SER A O 1
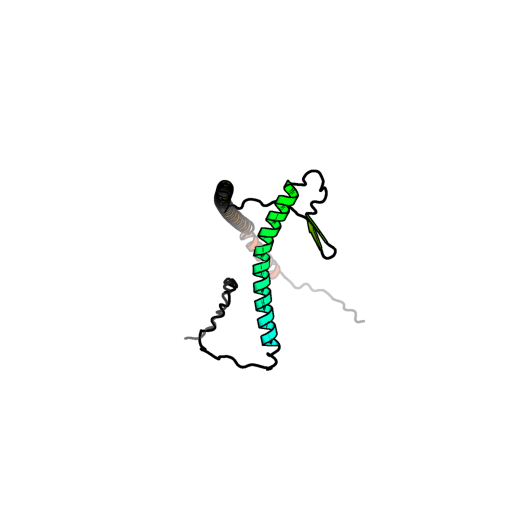ATOM 763 N N . ASP A 1 96 ? -19.625 -24.402 45.429 1.00 89.56 96 ASP A N 1
ATOM 764 C CA . ASP A 1 96 ? -19.232 -25.755 45.007 1.00 89.56 96 ASP A CA 1
ATOM 765 C C . ASP A 1 96 ? -19.290 -25.960 43.479 1.00 89.56 96 ASP A C 1
ATOM 767 O O . ASP A 1 96 ? -18.639 -26.853 42.939 1.00 89.56 96 ASP A O 1
ATOM 771 N N . ILE A 1 97 ? -20.072 -25.131 42.779 1.00 88.62 97 ILE A N 1
ATOM 772 C CA . ILE A 1 97 ? -20.314 -25.216 41.334 1.00 88.62 97 ILE A CA 1
ATOM 773 C C . ILE A 1 97 ? -19.397 -24.272 40.537 1.00 88.62 97 ILE A C 1
ATOM 775 O O . ILE A 1 97 ? -18.991 -24.615 39.426 1.00 88.62 97 ILE A O 1
ATOM 779 N N . ALA A 1 98 ? -19.083 -23.079 41.059 1.00 84.75 98 ALA A N 1
ATOM 780 C CA . ALA A 1 98 ? -18.345 -22.064 40.310 1.00 84.75 98 ALA A CA 1
ATOM 781 C C . ALA A 1 98 ? -17.700 -20.996 41.200 1.00 84.75 98 ALA A C 1
ATOM 783 O O . ALA A 1 98 ? -18.231 -20.607 42.240 1.00 84.75 98 ALA A O 1
ATOM 784 N N . LYS A 1 99 ? -16.591 -20.450 40.692 1.00 88.44 99 LYS A N 1
ATOM 785 C CA . LYS A 1 99 ? -15.877 -19.309 41.258 1.00 88.44 99 LYS A CA 1
ATOM 786 C C . LYS A 1 99 ? -15.886 -18.143 40.272 1.00 88.44 99 LYS A C 1
ATOM 788 O O . LYS A 1 99 ? -15.448 -18.304 39.134 1.00 88.44 99 LYS A O 1
ATOM 793 N N . VAL A 1 100 ? -16.333 -16.970 40.714 1.00 86.81 100 VAL A N 1
ATOM 794 C CA . VAL A 1 100 ? -16.419 -15.749 39.897 1.00 86.81 100 VAL A CA 1
ATOM 795 C C . VAL A 1 100 ? -15.369 -14.743 40.350 1.00 86.81 100 VAL A C 1
ATOM 797 O O . VAL A 1 100 ? -15.257 -14.419 41.534 1.00 86.81 100 VAL A O 1
ATOM 800 N N . VAL A 1 101 ? -14.595 -14.239 39.390 1.00 85.75 101 VAL A N 1
ATOM 801 C CA . VAL A 1 101 ? -13.513 -13.270 39.599 1.00 85.75 101 VAL A CA 1
ATOM 802 C C . VAL A 1 101 ? -13.718 -12.090 38.661 1.00 85.75 101 VAL A C 1
ATOM 804 O O . VAL A 1 101 ? -13.970 -12.293 37.473 1.00 85.75 101 VAL A O 1
ATOM 807 N N . ILE A 1 102 ? -13.564 -10.864 39.164 1.00 86.19 102 ILE A N 1
ATOM 808 C CA . ILE A 1 102 ? -13.617 -9.668 38.317 1.00 86.19 102 ILE A CA 1
ATOM 809 C C . ILE A 1 102 ? -12.252 -9.375 37.704 1.00 86.19 102 ILE A C 1
ATOM 811 O O . ILE A 1 102 ? -11.239 -9.215 38.392 1.00 86.19 102 ILE A O 1
ATOM 815 N N . GLY A 1 103 ? -12.240 -9.310 36.376 1.00 83.19 103 GLY A N 1
ATOM 816 C CA . GLY A 1 103 ? -11.089 -8.914 35.581 1.00 83.19 103 GLY A CA 1
ATOM 817 C C . GLY A 1 103 ? -11.368 -7.602 34.863 1.00 83.19 103 GLY A C 1
ATOM 818 O O . GLY A 1 103 ? -12.412 -7.442 34.236 1.00 83.19 103 GLY A O 1
ATOM 819 N N . PHE A 1 104 ? -10.411 -6.682 34.909 1.00 84.62 104 PHE A N 1
ATOM 820 C CA . PHE A 1 104 ? -10.471 -5.440 34.147 1.00 84.62 104 PHE A CA 1
ATOM 821 C C . PHE A 1 104 ? -9.604 -5.572 32.903 1.00 84.62 104 PHE A C 1
ATOM 823 O O . PHE A 1 104 ? -8.433 -5.947 32.983 1.00 84.62 104 PHE A O 1
ATOM 830 N N . ARG A 1 105 ? -10.178 -5.260 31.742 1.00 85.12 105 ARG A N 1
ATOM 831 C CA . ARG A 1 105 ? -9.427 -5.115 30.494 1.00 85.12 105 ARG A CA 1
ATOM 832 C C . ARG A 1 105 ? -9.275 -3.637 30.189 1.00 85.12 105 ARG A C 1
ATOM 834 O O . ARG A 1 105 ? -10.218 -2.867 30.351 1.00 85.12 105 ARG A O 1
ATOM 841 N N . GLN A 1 106 ? -8.095 -3.250 29.726 1.00 84.00 106 GLN A N 1
ATOM 842 C CA . GLN A 1 106 ? -7.880 -1.895 29.248 1.00 84.00 106 GLN A CA 1
ATOM 843 C C . GLN A 1 106 ? -8.605 -1.722 27.911 1.00 84.00 106 GLN A C 1
ATOM 845 O O . GLN A 1 106 ? -8.334 -2.449 26.956 1.00 84.00 106 GLN A O 1
ATOM 850 N N . LYS A 1 107 ? -9.549 -0.782 27.860 1.00 86.62 107 LYS A N 1
ATOM 851 C CA . LYS A 1 107 ? -10.244 -0.380 26.637 1.00 86.62 107 LYS A CA 1
ATOM 852 C C . LYS A 1 107 ? -9.744 1.007 26.245 1.00 86.62 107 LYS A C 1
ATOM 854 O O . LYS A 1 107 ? -9.720 1.901 27.087 1.00 86.62 107 LYS A O 1
ATOM 859 N N . TYR A 1 108 ? -9.325 1.166 24.995 1.00 84.00 108 TYR A N 1
ATOM 860 C CA . TYR A 1 108 ? -8.963 2.467 24.439 1.00 84.00 108 TYR A CA 1
ATOM 861 C C . TYR A 1 108 ? -10.175 3.078 23.746 1.00 84.00 108 TYR A C 1
ATOM 863 O O . TYR A 1 108 ? -10.988 2.360 23.161 1.00 84.00 108 TYR A O 1
ATOM 871 N N . GLU A 1 109 ? -10.294 4.397 23.836 1.00 87.88 109 GLU A N 1
ATOM 872 C CA . GLU A 1 109 ? -11.317 5.144 23.113 1.00 87.88 109 GLU A CA 1
ATOM 873 C C . GLU A 1 109 ? -11.073 5.007 21.609 1.00 87.88 109 GLU A C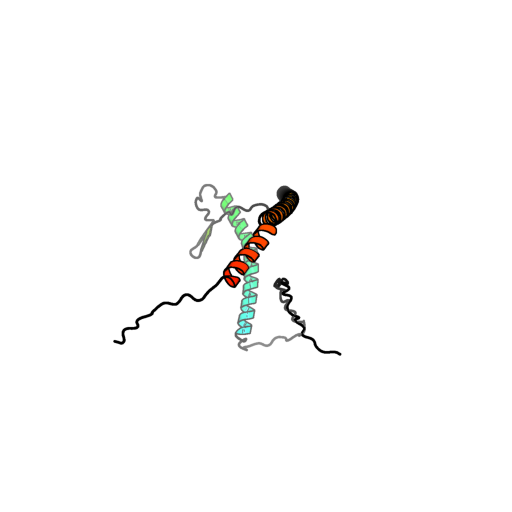 1
ATOM 875 O O . GLU A 1 109 ? -9.945 5.150 21.132 1.00 87.88 109 GLU A O 1
ATOM 880 N N . SER A 1 110 ? -12.131 4.701 20.861 1.00 86.75 110 SER A N 1
ATOM 881 C CA . SER A 1 110 ? -12.076 4.707 19.403 1.00 86.75 110 SER A CA 1
ATOM 882 C C . SER A 1 110 ? -12.166 6.145 18.882 1.00 86.75 110 SER A C 1
ATOM 884 O O . SER A 1 110 ? -12.671 7.031 19.571 1.00 86.75 110 SER A O 1
ATOM 886 N N . ALA A 1 111 ? -11.777 6.382 17.628 1.00 84.50 111 ALA A N 1
ATOM 887 C CA . ALA A 1 111 ? -12.060 7.636 16.928 1.00 84.50 111 ALA A CA 1
ATOM 888 C C . ALA A 1 111 ? -13.556 8.011 16.942 1.00 84.50 111 ALA A C 1
ATOM 890 O O . ALA A 1 111 ? -13.900 9.191 16.928 1.00 84.50 111 ALA A O 1
ATOM 891 N N . LYS A 1 112 ? -14.454 7.018 17.044 1.00 86.31 112 LYS A N 1
ATOM 892 C CA . LYS A 1 112 ? -15.901 7.243 17.215 1.00 86.31 112 LYS A CA 1
ATOM 893 C C . LYS A 1 112 ? -16.260 7.851 18.574 1.00 86.31 112 LYS A C 1
ATOM 895 O O . LYS A 1 112 ? -17.219 8.611 18.661 1.00 86.31 112 LYS A O 1
ATOM 900 N N . ASP A 1 113 ? -15.488 7.523 19.605 1.00 88.06 113 ASP A N 1
ATOM 901 C CA . ASP A 1 113 ? -15.743 7.924 20.989 1.00 88.06 113 ASP A CA 1
ATOM 902 C C . ASP A 1 113 ? -14.989 9.217 21.352 1.00 88.06 113 ASP A C 1
ATOM 904 O O . ASP A 1 113 ? -15.446 9.986 22.197 1.00 88.06 113 ASP A O 1
ATOM 908 N N . ASN A 1 114 ? -13.852 9.495 20.695 1.00 91.81 114 ASN A N 1
ATOM 909 C CA . ASN A 1 114 ? -13.000 10.648 20.985 1.00 91.81 114 ASN A CA 1
ATOM 910 C C . ASN A 1 114 ? -12.661 11.486 19.740 1.00 91.81 114 ASN A C 1
ATOM 912 O O . ASN A 1 114 ? -11.892 11.090 18.862 1.00 91.81 114 ASN A O 1
ATOM 916 N N . THR A 1 115 ? -13.139 12.733 19.747 1.00 91.69 115 THR A N 1
ATOM 917 C CA . THR A 1 115 ? -12.919 13.715 18.671 1.00 91.69 115 THR A CA 1
ATOM 918 C C . THR A 1 115 ? -11.453 14.096 18.451 1.00 91.69 115 THR A C 1
ATOM 920 O O . THR A 1 115 ? -11.075 14.449 17.337 1.00 91.69 115 THR A O 1
ATOM 923 N N . LYS A 1 116 ? -10.606 14.034 19.484 1.00 94.44 116 LYS A N 1
ATOM 924 C CA . LYS A 1 116 ? -9.169 14.304 19.357 1.00 94.44 116 LYS A CA 1
ATOM 925 C C . LYS A 1 116 ? -8.466 13.185 18.593 1.00 94.44 116 LYS A C 1
ATOM 927 O O . LYS A 1 116 ? -7.583 13.482 17.797 1.00 94.44 116 LYS A O 1
ATOM 932 N N . ILE A 1 117 ? -8.861 11.932 18.826 1.00 92.06 117 ILE A N 1
ATOM 933 C CA . ILE A 1 117 ? -8.314 10.772 18.111 1.00 92.06 117 ILE A CA 1
ATOM 934 C C . ILE A 1 117 ? -8.718 10.847 16.638 1.00 92.06 117 ILE A C 1
ATOM 936 O O . ILE A 1 117 ? -7.842 10.790 15.784 1.00 92.06 117 ILE A O 1
ATOM 940 N N . ALA A 1 118 ? -9.997 11.110 16.350 1.00 93.94 118 ALA A N 1
ATOM 941 C CA . ALA A 1 118 ? -10.478 11.278 14.977 1.00 93.94 118 ALA A CA 1
ATOM 942 C C . ALA A 1 118 ? -9.710 12.367 14.205 1.00 93.94 118 ALA A C 1
ATOM 944 O O . ALA A 1 118 ? -9.241 12.135 13.098 1.00 93.94 118 ALA A O 1
ATOM 945 N N . ARG A 1 119 ? -9.499 13.542 14.816 1.00 95.56 119 ARG A N 1
ATOM 946 C CA . ARG A 1 119 ? -8.726 14.622 14.177 1.00 95.56 119 ARG A CA 1
ATOM 947 C C . ARG A 1 119 ? -7.283 14.225 13.881 1.00 95.56 119 ARG A C 1
ATOM 949 O O . ARG A 1 119 ? -6.757 14.604 12.844 1.00 95.56 119 ARG A O 1
ATOM 956 N N . LEU A 1 120 ? -6.641 13.493 14.789 1.00 95.88 120 LEU A N 1
ATOM 957 C CA . LEU A 1 120 ? -5.275 13.023 14.572 1.00 95.88 120 LEU A CA 1
ATOM 958 C C . LEU A 1 120 ? -5.211 11.992 13.441 1.00 95.88 120 LEU A C 1
ATOM 960 O O . LEU A 1 120 ? -4.276 12.040 12.650 1.00 95.88 120 LEU A O 1
ATOM 964 N N . GLU A 1 121 ? -6.196 11.099 13.332 1.00 94.12 121 GLU A N 1
ATOM 965 C CA . GLU A 1 121 ? -6.296 10.165 12.204 1.00 94.12 121 GLU A CA 1
ATOM 966 C C . GLU A 1 121 ? -6.446 10.911 10.869 1.00 94.12 121 GLU A C 1
ATOM 968 O O . GLU A 1 121 ? -5.713 10.616 9.923 1.00 94.12 121 GLU A O 1
ATOM 973 N N . ASP A 1 122 ? -7.305 11.932 10.814 1.00 95.88 122 ASP A N 1
ATOM 974 C CA . ASP A 1 122 ? -7.482 12.771 9.622 1.00 95.88 122 ASP A CA 1
ATOM 975 C C . ASP A 1 122 ? -6.190 13.520 9.247 1.00 95.88 122 ASP A C 1
ATOM 977 O O . ASP A 1 122 ? -5.790 13.560 8.080 1.00 95.88 122 ASP A O 1
ATOM 981 N N . GLU A 1 123 ? -5.504 14.109 10.232 1.00 97.06 123 GLU A N 1
ATOM 982 C CA . GLU A 1 123 ? -4.229 14.805 10.024 1.00 97.06 123 GLU A CA 1
ATOM 983 C C . GLU A 1 123 ? -3.139 13.859 9.502 1.00 97.06 123 GLU A C 1
ATOM 985 O O . GLU A 1 123 ? -2.387 14.229 8.593 1.00 97.06 123 GLU A O 1
ATOM 990 N N . ILE A 1 124 ? -3.072 12.634 10.034 1.00 96.38 124 ILE A N 1
ATOM 991 C CA . ILE A 1 124 ? -2.141 11.600 9.570 1.00 96.38 124 ILE A CA 1
ATOM 992 C C . ILE A 1 124 ? -2.441 11.245 8.113 1.00 96.38 124 ILE A C 1
ATOM 994 O O . ILE A 1 124 ? -1.531 11.292 7.284 1.00 96.38 124 ILE A O 1
ATOM 998 N N . GLN A 1 125 ? -3.702 10.977 7.768 1.00 97.19 125 GLN A N 1
ATOM 999 C CA . GLN A 1 125 ? -4.079 10.645 6.392 1.00 97.19 125 GLN A CA 1
ATOM 1000 C C . GLN A 1 125 ? -3.746 11.774 5.411 1.00 97.19 125 GLN A C 1
ATOM 1002 O O . GLN A 1 125 ? -3.206 11.530 4.328 1.00 97.19 125 GLN A O 1
ATOM 1007 N N . LEU A 1 126 ? -4.022 13.026 5.781 1.00 97.31 126 LEU A N 1
ATOM 1008 C CA . LEU A 1 126 ? -3.681 14.183 4.952 1.00 97.31 126 LEU A CA 1
ATOM 1009 C C . LEU A 1 126 ? -2.167 14.304 4.742 1.00 97.31 126 LEU A C 1
ATOM 1011 O O . LEU A 1 126 ? -1.715 14.560 3.619 1.00 97.31 126 LEU A O 1
ATOM 1015 N N . ALA A 1 127 ? -1.377 14.100 5.797 1.00 96.50 127 ALA A N 1
ATOM 1016 C CA . ALA A 1 127 ? 0.077 14.125 5.714 1.00 96.50 127 ALA A CA 1
ATOM 1017 C C . ALA A 1 127 ? 0.615 12.998 4.816 1.00 96.50 127 ALA A C 1
ATOM 1019 O O . ALA A 1 127 ? 1.486 13.247 3.976 1.00 96.50 127 ALA A O 1
ATOM 1020 N N . GLU A 1 128 ? 0.069 11.786 4.929 1.00 97.06 128 GLU A N 1
ATOM 1021 C CA . GLU A 1 128 ? 0.432 10.644 4.088 1.00 97.06 128 GLU A CA 1
ATOM 1022 C C . GLU A 1 128 ? 0.132 10.907 2.611 1.00 97.06 128 GLU A C 1
ATOM 1024 O O . GLU A 1 128 ? 1.009 10.738 1.761 1.00 97.06 128 GLU A O 1
ATOM 1029 N N . GLN A 1 129 ? -1.064 11.403 2.290 1.00 97.00 129 GLN A N 1
ATOM 1030 C CA . GLN A 1 129 ? -1.434 11.737 0.914 1.00 97.00 129 GLN A CA 1
ATOM 1031 C C . GLN A 1 129 ? -0.540 12.836 0.328 1.00 97.00 129 GLN A C 1
ATOM 1033 O O . GLN A 1 129 ? -0.113 12.757 -0.830 1.00 97.00 129 GLN A O 1
ATOM 1038 N N . ALA A 1 130 ? -0.231 13.872 1.112 1.00 96.81 130 ALA A N 1
ATOM 1039 C CA . ALA A 1 130 ? 0.671 14.936 0.686 1.00 96.81 130 ALA A CA 1
ATOM 1040 C C . ALA A 1 130 ? 2.086 14.398 0.415 1.00 96.81 130 ALA A C 1
ATOM 1042 O O . ALA A 1 130 ? 2.705 14.737 -0.602 1.00 96.81 130 ALA A O 1
ATOM 1043 N N . GLN A 1 131 ? 2.581 13.519 1.289 1.00 96.50 131 GLN A N 1
ATOM 1044 C CA . GLN A 1 131 ? 3.874 12.861 1.139 1.00 96.50 131 GLN A CA 1
ATOM 1045 C C . GLN A 1 131 ? 3.907 11.983 -0.120 1.00 96.50 131 GLN A C 1
ATOM 1047 O O . GLN A 1 131 ? 4.841 12.098 -0.915 1.00 96.50 131 GLN A O 1
ATOM 1052 N N . GLN A 1 132 ? 2.879 11.163 -0.349 1.00 96.25 132 GLN A N 1
ATOM 1053 C CA . GLN A 1 132 ? 2.771 10.303 -1.530 1.00 96.25 132 GLN A CA 1
ATOM 1054 C C . GLN A 1 132 ? 2.793 11.115 -2.828 1.00 96.25 132 GLN A C 1
ATOM 1056 O O . GLN A 1 132 ? 3.592 10.823 -3.716 1.00 96.25 132 GLN A O 1
ATOM 1061 N N . LYS A 1 133 ? 2.004 12.195 -2.918 1.00 96.50 133 LYS A N 1
ATOM 1062 C CA . LYS A 1 133 ? 2.001 13.091 -4.091 1.00 96.50 133 LYS A CA 1
ATOM 1063 C C . LYS A 1 133 ? 3.382 13.686 -4.360 1.00 96.50 133 LYS A C 1
ATOM 1065 O O . LYS A 1 133 ? 3.839 13.716 -5.503 1.00 96.50 133 LYS A O 1
ATOM 1070 N N . LYS A 1 134 ? 4.075 14.130 -3.307 1.00 96.12 134 LYS A N 1
ATOM 1071 C CA . LYS A 1 134 ? 5.430 14.686 -3.419 1.00 96.12 134 LYS A CA 1
ATOM 1072 C C . LYS A 1 134 ? 6.438 13.645 -3.907 1.00 96.12 134 LYS A C 1
ATOM 1074 O O . LYS A 1 134 ? 7.313 13.982 -4.701 1.00 96.12 134 LYS A O 1
ATOM 1079 N N . MET A 1 135 ? 6.335 12.403 -3.438 1.00 96.25 135 MET A N 1
ATOM 1080 C CA . MET A 1 135 ? 7.233 11.327 -3.863 1.00 96.25 135 MET A CA 1
ATOM 1081 C C . MET A 1 135 ? 6.941 10.865 -5.290 1.00 96.25 135 MET A C 1
ATOM 1083 O O . MET A 1 135 ? 7.882 10.704 -6.059 1.00 96.25 135 MET A O 1
ATOM 1087 N N . ALA A 1 136 ? 5.671 10.761 -5.682 1.00 96.50 136 ALA A N 1
ATOM 1088 C CA . ALA A 1 136 ? 5.285 10.442 -7.054 1.00 96.50 136 ALA A CA 1
ATOM 1089 C C . ALA A 1 136 ? 5.840 11.468 -8.057 1.00 96.50 136 ALA A C 1
ATOM 1091 O O . ALA A 1 136 ? 6.420 11.098 -9.073 1.00 96.50 136 ALA A O 1
ATOM 1092 N N . ALA A 1 137 ? 5.754 12.765 -7.739 1.00 96.12 137 ALA A N 1
ATOM 1093 C CA . ALA A 1 137 ? 6.328 13.810 -8.586 1.00 96.12 137 ALA A CA 1
ATOM 1094 C C . ALA A 1 137 ? 7.854 13.672 -8.746 1.00 96.12 137 ALA A C 1
ATOM 1096 O O . ALA A 1 137 ? 8.377 13.866 -9.842 1.00 96.12 137 ALA A O 1
ATOM 1097 N N . LYS A 1 138 ? 8.568 13.314 -7.670 1.00 96.88 138 LYS A N 1
ATOM 1098 C CA . LYS A 1 138 ? 10.016 13.067 -7.722 1.00 96.88 138 LYS A CA 1
ATOM 1099 C C . LYS A 1 138 ? 10.365 11.825 -8.537 1.00 96.88 138 LYS A C 1
ATOM 1101 O O . LYS A 1 138 ? 11.328 11.872 -9.290 1.00 96.88 138 LYS A O 1
ATOM 1106 N N . LEU A 1 139 ? 9.597 10.745 -8.399 1.00 97.25 139 LEU A N 1
ATOM 1107 C CA . LEU A 1 139 ? 9.792 9.529 -9.192 1.00 97.25 139 LEU A CA 1
ATOM 1108 C C . LEU A 1 139 ? 9.641 9.825 -10.683 1.00 97.25 139 LEU A C 1
ATOM 1110 O O . LEU A 1 139 ? 10.561 9.550 -11.440 1.00 97.25 139 LEU A O 1
ATOM 1114 N N . ASN A 1 140 ? 8.582 10.535 -11.077 1.00 97.00 140 ASN A N 1
ATOM 1115 C CA . ASN A 1 140 ? 8.381 10.925 -12.475 1.00 97.00 140 ASN A CA 1
ATOM 1116 C C . ASN A 1 140 ? 9.537 11.779 -13.030 1.00 97.00 140 ASN A C 1
ATOM 1118 O O . ASN A 1 140 ? 9.895 11.661 -14.199 1.00 97.00 140 ASN A O 1
ATOM 1122 N N . GLN A 1 141 ? 10.128 12.653 -12.205 1.00 97.38 141 GLN A N 1
ATOM 1123 C CA . GLN A 1 141 ? 11.309 13.426 -12.603 1.00 97.38 141 GLN A CA 1
ATOM 1124 C C . GLN A 1 141 ? 12.536 12.535 -12.807 1.00 97.38 141 GLN A C 1
ATOM 1126 O O . GLN A 1 141 ? 13.278 12.738 -13.764 1.00 97.38 141 GLN A O 1
ATOM 1131 N N . ILE A 1 142 ? 12.742 11.558 -11.923 1.00 97.62 142 ILE A N 1
ATOM 1132 C CA . ILE A 1 142 ? 13.832 10.587 -12.045 1.00 97.62 142 ILE A CA 1
ATOM 1133 C C . ILE A 1 142 ? 13.637 9.735 -13.304 1.00 97.62 142 ILE A C 1
ATOM 1135 O O . ILE A 1 142 ? 14.580 9.585 -14.073 1.00 97.62 142 ILE A O 1
ATOM 1139 N N . ASP A 1 143 ? 12.423 9.255 -13.573 1.00 97.94 143 ASP A N 1
ATOM 1140 C CA . ASP A 1 143 ? 12.122 8.456 -14.766 1.00 97.94 143 ASP A CA 1
ATOM 1141 C C . ASP A 1 143 ? 12.386 9.239 -16.060 1.00 97.94 143 ASP A C 1
ATOM 1143 O O . ASP A 1 143 ? 12.975 8.711 -17.004 1.00 97.94 143 ASP A O 1
ATOM 1147 N N . ALA A 1 144 ? 12.031 10.527 -16.093 1.00 97.50 144 ALA A N 1
ATOM 1148 C CA . ALA A 1 144 ? 12.345 11.398 -17.224 1.00 97.50 144 ALA A CA 1
ATOM 1149 C C . ALA A 1 144 ? 13.864 11.569 -17.422 1.00 97.50 144 ALA A C 1
ATOM 1151 O O . ALA A 1 144 ? 14.349 11.517 -18.553 1.00 97.50 144 ALA A O 1
ATOM 1152 N N . GLN A 1 145 ? 14.625 11.729 -16.334 1.00 97.88 145 GLN A N 1
ATOM 1153 C CA . GLN A 1 145 ? 16.089 11.808 -16.392 1.00 97.88 145 GLN A CA 1
ATOM 1154 C C . GLN A 1 145 ? 16.718 10.496 -16.870 1.00 97.88 145 GLN A C 1
ATOM 1156 O O . GLN A 1 145 ? 17.660 10.524 -17.660 1.00 97.88 145 GLN A O 1
ATOM 1161 N N . ILE A 1 146 ? 16.194 9.348 -16.430 1.00 97.62 146 ILE A N 1
ATOM 1162 C CA . ILE A 1 146 ? 16.644 8.030 -16.889 1.00 97.62 146 ILE A CA 1
ATOM 1163 C C . ILE A 1 146 ? 16.441 7.910 -18.401 1.00 97.62 146 ILE A C 1
ATOM 1165 O O . ILE A 1 146 ? 17.393 7.598 -19.112 1.00 97.62 146 ILE A O 1
ATOM 1169 N N . GLN A 1 147 ? 15.252 8.242 -18.909 1.00 97.94 147 GLN A N 1
ATOM 1170 C CA . GLN A 1 147 ? 14.974 8.199 -20.349 1.00 97.94 147 GLN A CA 1
ATOM 1171 C C . GLN A 1 147 ? 15.889 9.129 -21.155 1.00 97.94 147 GLN A C 1
ATOM 1173 O O . GLN A 1 147 ? 16.330 8.783 -22.254 1.00 97.94 147 GLN A O 1
ATOM 1178 N N . GLU A 1 148 ? 16.192 10.321 -20.636 1.00 98.00 148 GLU A N 1
ATOM 1179 C CA . GLU A 1 148 ? 17.134 11.234 -21.285 1.00 98.00 148 GLU A CA 1
ATOM 1180 C C . GLU A 1 148 ? 18.541 10.622 -21.364 1.00 98.00 148 GLU A C 1
ATOM 1182 O O . GLU A 1 148 ? 19.154 10.619 -22.435 1.00 98.00 148 GLU A O 1
ATOM 1187 N N . LEU A 1 149 ? 19.029 10.048 -20.263 1.00 98.19 149 LEU A N 1
ATOM 1188 C CA . LEU A 1 149 ? 20.338 9.397 -20.207 1.00 98.19 149 LEU A CA 1
ATOM 1189 C C . LEU A 1 149 ? 20.415 8.166 -21.119 1.00 98.19 149 LEU A C 1
ATOM 1191 O O . LEU A 1 149 ? 21.407 7.993 -21.825 1.00 98.19 149 LEU A O 1
ATOM 1195 N N . GLU A 1 150 ? 19.372 7.341 -21.171 1.00 98.06 150 GLU A N 1
ATOM 1196 C CA . GLU A 1 150 ? 19.294 6.195 -22.086 1.00 98.06 150 GLU A CA 1
ATOM 1197 C C . GLU A 1 150 ? 19.384 6.633 -23.553 1.00 98.06 150 GLU A C 1
ATOM 1199 O O . GLU A 1 150 ? 20.119 6.039 -24.349 1.00 98.06 150 GLU A O 1
ATOM 1204 N N . ASN A 1 151 ? 18.701 7.723 -23.914 1.00 97.94 151 ASN A N 1
ATOM 1205 C CA . ASN A 1 151 ? 18.790 8.296 -25.254 1.00 97.94 151 ASN A CA 1
ATOM 1206 C C . ASN A 1 151 ? 20.199 8.822 -25.564 1.00 97.94 151 ASN A C 1
ATOM 1208 O O . ASN A 1 151 ? 20.702 8.605 -26.670 1.00 97.94 151 ASN A O 1
ATOM 1212 N N . GLN A 1 152 ? 20.856 9.479 -24.603 1.00 97.81 152 GLN A N 1
ATOM 1213 C CA . GLN A 1 152 ? 22.240 9.938 -24.758 1.00 97.81 152 GLN A CA 1
ATOM 1214 C C . GLN A 1 152 ? 23.205 8.763 -24.960 1.00 97.81 152 GLN A C 1
ATOM 1216 O O . GLN A 1 152 ? 24.048 8.810 -25.859 1.00 97.81 152 GLN A O 1
ATOM 1221 N N . ILE A 1 153 ? 23.054 7.685 -24.184 1.00 97.44 153 ILE A N 1
ATOM 1222 C CA . ILE A 1 153 ? 23.851 6.459 -24.334 1.00 97.44 153 ILE A CA 1
ATOM 1223 C C . ILE A 1 153 ? 23.676 5.892 -25.743 1.00 97.44 153 ILE A C 1
ATOM 1225 O O . ILE A 1 153 ? 24.667 5.673 -26.438 1.00 97.44 153 ILE A O 1
ATOM 1229 N N . LYS A 1 154 ? 22.434 5.744 -26.211 1.00 97.50 154 LYS A N 1
ATOM 1230 C CA . LYS A 1 154 ? 22.148 5.211 -27.548 1.00 97.50 154 LYS A CA 1
ATOM 1231 C C . LYS A 1 154 ? 22.796 6.042 -28.661 1.00 97.50 154 LYS A C 1
ATOM 1233 O O . LYS A 1 154 ? 23.379 5.490 -29.593 1.00 97.50 154 LYS A O 1
ATOM 1238 N N . GLN A 1 155 ? 22.748 7.370 -28.558 1.00 97.12 155 GLN A N 1
ATOM 1239 C CA . GLN A 1 155 ? 23.406 8.252 -29.527 1.00 97.12 155 GLN A CA 1
ATOM 1240 C C . GLN A 1 155 ? 24.930 8.076 -29.531 1.00 97.12 155 GLN A C 1
ATOM 1242 O O . GLN A 1 155 ? 25.543 8.053 -30.601 1.00 97.12 155 GLN A O 1
ATOM 1247 N N . LEU A 1 156 ? 25.548 7.937 -28.356 1.00 96.31 156 LEU A N 1
ATOM 1248 C CA . LEU A 1 156 ? 26.986 7.691 -28.235 1.00 96.31 156 LEU A CA 1
ATOM 1249 C C . LEU A 1 156 ? 27.381 6.322 -28.802 1.00 96.31 156 LEU A C 1
ATOM 1251 O O . LEU A 1 156 ? 28.409 6.212 -29.471 1.00 96.31 156 LEU A O 1
ATOM 1255 N N . GLU A 1 157 ? 26.561 5.292 -28.601 1.00 95.31 157 GLU A N 1
ATOM 1256 C CA . GLU A 1 157 ? 26.775 3.971 -29.197 1.00 95.31 157 GLU A CA 1
ATOM 1257 C C . GLU A 1 157 ? 26.713 4.019 -30.727 1.00 95.31 157 GLU A C 1
ATOM 1259 O O . GLU A 1 157 ? 27.607 3.501 -31.397 1.00 95.31 157 GLU A O 1
ATOM 1264 N N . GLU A 1 158 ? 25.734 4.724 -31.298 1.00 94.81 158 GLU A N 1
ATOM 1265 C CA . GLU A 1 158 ? 25.662 4.928 -32.748 1.00 94.81 158 GLU A CA 1
ATOM 1266 C C . GLU A 1 158 ? 26.880 5.690 -33.292 1.00 94.81 158 GLU A C 1
ATOM 1268 O O . GLU A 1 158 ? 27.374 5.393 -34.385 1.00 94.81 158 GLU A O 1
ATOM 1273 N N . GLN A 1 159 ? 27.373 6.694 -32.560 1.00 93.25 159 GLN A N 1
ATOM 1274 C CA . GLN A 1 159 ? 28.584 7.429 -32.934 1.00 93.25 159 GLN A CA 1
ATOM 1275 C C . GLN A 1 159 ? 29.823 6.532 -32.892 1.00 93.25 159 GLN A C 1
ATOM 1277 O O . GLN A 1 159 ? 30.610 6.536 -33.842 1.00 93.25 159 GLN A O 1
ATOM 1282 N N . ARG A 1 160 ? 29.975 5.728 -31.833 1.00 92.44 160 ARG A N 1
ATOM 1283 C CA . ARG A 1 160 ? 31.039 4.725 -31.718 1.00 92.44 160 ARG A CA 1
ATOM 1284 C C . ARG A 1 160 ? 31.013 3.779 -32.915 1.00 92.44 160 ARG A C 1
ATOM 1286 O O . ARG A 1 160 ? 32.043 3.588 -33.556 1.00 92.44 160 ARG A O 1
ATOM 1293 N N . ASP A 1 161 ? 29.853 3.225 -33.252 1.00 90.31 161 ASP A N 1
ATOM 1294 C CA . ASP A 1 161 ? 29.731 2.251 -34.339 1.00 90.31 161 ASP A CA 1
ATOM 1295 C C . ASP A 1 161 ? 30.069 2.875 -35.697 1.00 90.31 161 ASP A C 1
ATOM 1297 O O . ASP A 1 161 ? 30.811 2.289 -36.490 1.00 90.31 161 ASP A O 1
ATOM 1301 N N . LYS A 1 162 ? 29.632 4.119 -35.938 1.00 87.25 162 LYS A N 1
ATOM 1302 C CA . LYS A 1 162 ? 30.025 4.886 -37.131 1.00 87.25 162 LYS A CA 1
ATOM 1303 C C . LYS A 1 162 ? 31.544 5.033 -37.229 1.00 87.25 162 LYS A C 1
ATOM 1305 O O . LYS A 1 162 ? 32.095 4.782 -38.301 1.00 87.25 162 LYS A O 1
ATOM 1310 N N . LEU A 1 163 ? 32.219 5.383 -36.132 1.00 84.69 163 LEU A N 1
ATOM 1311 C CA . LEU A 1 163 ? 33.678 5.544 -36.095 1.00 84.69 163 LEU A CA 1
ATOM 1312 C C . LEU A 1 163 ? 34.432 4.218 -36.271 1.00 84.69 163 LEU A C 1
ATOM 1314 O O . LEU A 1 163 ? 35.475 4.189 -36.923 1.00 84.69 163 LEU A O 1
ATOM 1318 N N . MET A 1 164 ? 33.896 3.114 -35.751 1.00 80.44 164 MET A N 1
ATOM 1319 C CA . MET A 1 164 ? 34.491 1.780 -35.900 1.00 80.44 164 MET A CA 1
ATOM 1320 C C . MET A 1 164 ? 34.379 1.238 -37.335 1.00 80.44 164 MET A C 1
ATOM 1322 O O . MET A 1 164 ? 35.194 0.417 -37.765 1.00 80.44 164 MET A O 1
ATOM 1326 N N . THR A 1 165 ? 33.405 1.708 -38.120 1.00 80.19 165 THR A N 1
ATOM 1327 C CA . THR A 1 165 ? 33.241 1.291 -39.520 1.00 80.19 165 THR A CA 1
ATOM 1328 C C . THR A 1 165 ? 34.129 2.084 -40.488 1.00 80.19 165 THR A C 1
ATOM 1330 O O . THR A 1 165 ? 33.719 3.064 -41.107 1.00 80.19 165 THR A O 1
ATOM 1333 N N . ASN A 1 166 ? 35.358 1.616 -40.722 1.00 83.56 166 ASN A N 1
ATOM 1334 C CA . ASN A 1 166 ? 36.201 2.182 -41.779 1.00 83.56 166 ASN A CA 1
ATOM 1335 C C . ASN A 1 166 ? 35.867 1.565 -43.153 1.00 83.56 166 ASN A C 1
ATOM 1337 O O . ASN A 1 166 ? 36.366 0.501 -43.532 1.00 83.56 166 ASN A O 1
ATOM 1341 N N . LYS A 1 167 ? 35.025 2.261 -43.929 1.00 81.25 167 LYS A N 1
ATOM 1342 C CA . LYS A 1 167 ? 34.596 1.831 -45.276 1.00 81.25 167 LYS A CA 1
ATOM 1343 C C . LYS A 1 167 ? 35.767 1.606 -46.236 1.00 81.25 167 LYS A C 1
ATOM 1345 O O . LYS A 1 167 ? 35.731 0.661 -47.021 1.00 81.25 167 LYS A O 1
ATOM 1350 N N . GLN A 1 168 ? 36.794 2.454 -46.188 1.00 82.94 168 GLN A N 1
ATOM 1351 C CA . GLN A 1 168 ? 37.961 2.336 -47.064 1.00 82.94 168 GLN A CA 1
ATOM 1352 C C . GLN A 1 168 ? 38.799 1.109 -46.702 1.00 82.94 168 GLN A C 1
ATOM 1354 O O . GLN A 1 168 ? 39.170 0.344 -47.589 1.00 82.94 168 GLN A O 1
ATOM 1359 N N . LEU A 1 169 ? 39.030 0.875 -45.409 1.00 84.81 169 LEU A N 1
ATOM 1360 C CA . LEU A 1 169 ? 39.726 -0.314 -44.922 1.00 84.81 169 LEU A CA 1
ATOM 1361 C C . LEU A 1 169 ? 38.997 -1.597 -45.340 1.00 84.81 169 LEU A C 1
ATOM 1363 O O . LEU A 1 169 ? 39.633 -2.537 -45.807 1.00 84.81 169 LEU A O 1
ATOM 1367 N N . ASN A 1 170 ? 37.667 -1.626 -45.227 1.00 86.69 170 ASN A N 1
ATOM 1368 C CA . ASN A 1 170 ? 36.871 -2.782 -45.642 1.00 86.69 170 ASN A CA 1
ATOM 1369 C C . ASN A 1 170 ? 36.959 -3.034 -47.156 1.00 86.69 170 ASN A C 1
ATOM 1371 O O . ASN A 1 170 ? 37.109 -4.183 -47.569 1.00 86.69 170 ASN A O 1
ATOM 1375 N N . ARG A 1 171 ? 36.955 -1.980 -47.986 1.00 89.00 171 ARG A N 1
ATOM 1376 C CA . ARG A 1 171 ? 37.190 -2.103 -49.438 1.00 89.00 171 ARG A CA 1
ATOM 1377 C C . ARG A 1 171 ? 38.585 -2.642 -49.747 1.00 89.00 171 ARG A C 1
ATOM 1379 O O . ARG A 1 171 ? 38.716 -3.550 -50.559 1.00 89.00 171 ARG A O 1
ATOM 1386 N N . LEU A 1 172 ? 39.617 -2.122 -49.084 1.00 90.94 172 LEU A N 1
ATOM 1387 C CA . LEU A 1 172 ? 40.994 -2.587 -49.268 1.00 90.94 172 LEU A CA 1
ATOM 1388 C C . LEU A 1 172 ? 41.158 -4.056 -48.864 1.00 90.94 172 LEU A C 1
ATOM 1390 O O . LEU A 1 172 ? 41.759 -4.818 -49.613 1.00 90.94 172 LEU A O 1
ATOM 1394 N N . LYS A 1 173 ? 40.572 -4.478 -47.735 1.00 90.94 173 LYS A N 1
ATOM 1395 C CA . LYS A 1 173 ? 40.548 -5.890 -47.316 1.00 90.94 173 LYS A CA 1
ATOM 1396 C C . LYS A 1 173 ? 39.881 -6.784 -48.362 1.00 90.94 173 LYS A C 1
ATOM 1398 O O . LYS A 1 173 ? 40.406 -7.850 -48.664 1.00 90.94 173 LYS A O 1
ATOM 1403 N N . PHE A 1 174 ? 38.761 -6.343 -48.935 1.00 93.12 174 PHE A N 1
ATOM 1404 C CA . PHE A 1 174 ? 38.067 -7.079 -49.991 1.00 93.12 174 PHE A CA 1
ATOM 1405 C C . PHE A 1 174 ? 38.909 -7.204 -51.269 1.00 93.12 174 PHE A C 1
ATOM 1407 O O . PHE A 1 174 ? 39.027 -8.296 -51.823 1.00 93.12 174 PHE A O 1
ATOM 1414 N N . HIS A 1 175 ? 39.535 -6.112 -51.718 1.00 92.69 175 HIS A N 1
ATOM 1415 C CA . HIS A 1 175 ? 40.421 -6.139 -52.884 1.00 92.69 175 HIS A CA 1
ATOM 1416 C C . HIS A 1 175 ? 41.646 -7.027 -52.657 1.00 92.69 175 HIS A C 1
ATOM 1418 O O . HIS A 1 175 ? 41.993 -7.806 -53.537 1.00 92.69 175 HIS A O 1
ATOM 1424 N N . LEU A 1 176 ? 42.265 -6.954 -51.475 1.00 93.12 176 LEU A N 1
ATOM 1425 C CA . LEU A 1 176 ? 43.379 -7.821 -51.095 1.00 93.12 176 LEU A CA 1
ATOM 1426 C C . LEU A 1 176 ? 42.964 -9.296 -51.126 1.00 93.12 176 LEU A C 1
ATOM 1428 O O . LEU A 1 176 ? 43.661 -10.113 -51.715 1.00 93.12 176 LEU A O 1
ATOM 1432 N N . PHE A 1 177 ? 41.817 -9.630 -50.532 1.00 94.06 177 PHE A N 1
ATOM 1433 C CA . PHE A 1 177 ? 41.289 -10.992 -50.554 1.00 94.06 177 PHE A CA 1
ATOM 1434 C C . PHE A 1 177 ? 41.034 -11.483 -51.984 1.00 94.06 177 PHE A C 1
ATOM 1436 O O . PHE A 1 177 ? 41.459 -12.580 -52.336 1.00 94.06 177 PHE A O 1
ATOM 1443 N N . SER A 1 178 ? 40.415 -10.648 -52.822 1.00 93.12 178 SER A N 1
ATOM 1444 C CA . SER A 1 178 ? 40.161 -10.972 -54.231 1.00 93.12 178 SER A CA 1
ATOM 1445 C C . SER A 1 178 ? 41.469 -11.213 -54.989 1.00 93.12 178 SER A C 1
ATOM 1447 O O . SER A 1 178 ? 41.606 -12.224 -55.661 1.00 93.12 178 SER A O 1
ATOM 1449 N N . ALA A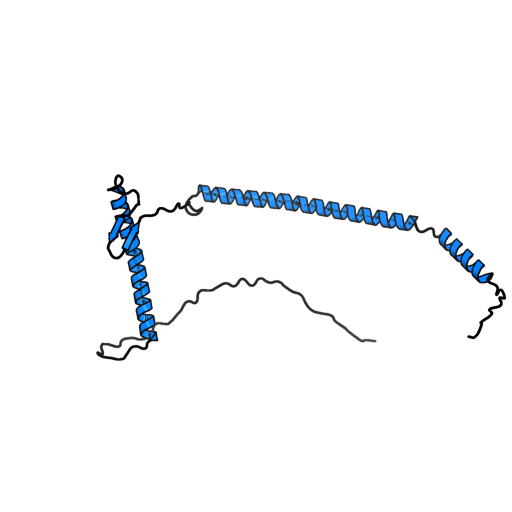 1 179 ? 42.483 -10.364 -54.793 1.00 92.62 179 ALA A N 1
ATOM 1450 C CA . ALA A 1 179 ? 43.795 -10.534 -55.417 1.00 92.62 179 ALA A CA 1
ATOM 1451 C C . ALA A 1 179 ? 44.529 -11.806 -54.945 1.00 92.62 179 ALA A C 1
ATOM 1453 O O . ALA A 1 179 ? 45.202 -12.465 -55.738 1.00 92.62 179 ALA A O 1
ATOM 1454 N N . ILE A 1 180 ? 44.401 -12.180 -53.667 1.00 91.50 180 ILE A N 1
ATOM 1455 C CA . ILE A 1 180 ? 44.931 -13.452 -53.143 1.00 91.50 180 ILE A CA 1
ATOM 1456 C C . ILE A 1 180 ? 44.220 -14.635 -53.808 1.00 91.50 180 ILE A C 1
ATOM 1458 O O . ILE A 1 180 ? 44.866 -15.607 -54.188 1.00 91.50 180 ILE A O 1
ATOM 1462 N N . GLN A 1 181 ? 42.900 -14.550 -53.969 1.00 90.31 181 GLN A N 1
ATOM 1463 C CA . GLN A 1 181 ? 42.112 -15.595 -54.612 1.00 90.31 181 GLN A CA 1
ATOM 1464 C C . GLN A 1 181 ? 42.445 -15.722 -56.106 1.00 90.31 181 GLN A C 1
ATOM 1466 O O . GLN A 1 181 ? 42.612 -16.837 -56.594 1.00 90.31 181 GLN A O 1
ATOM 1471 N N . ASP A 1 182 ? 42.614 -14.602 -56.807 1.00 90.88 182 ASP A N 1
ATOM 1472 C CA . ASP A 1 182 ? 42.990 -14.564 -58.224 1.00 90.88 182 ASP A CA 1
ATOM 1473 C C . ASP A 1 182 ? 44.424 -15.065 -58.461 1.00 90.88 182 ASP A C 1
ATOM 1475 O O . ASP A 1 182 ? 44.719 -15.661 -59.496 1.00 90.88 182 ASP A O 1
ATOM 1479 N N . SER A 1 183 ? 45.323 -14.856 -57.494 1.00 87.56 183 SER A N 1
ATOM 1480 C CA . SER A 1 183 ? 46.705 -15.358 -57.530 1.00 87.56 183 SER A CA 1
ATOM 1481 C C . SER A 1 183 ? 46.864 -16.776 -56.971 1.00 87.56 183 SER A C 1
ATOM 1483 O O . SER A 1 183 ? 47.980 -17.303 -56.943 1.00 87.56 183 SER A O 1
ATOM 1485 N N . ALA A 1 184 ? 45.775 -17.424 -56.549 1.00 84.94 184 ALA A N 1
ATOM 1486 C CA . ALA A 1 184 ? 45.825 -18.776 -56.017 1.00 84.94 184 ALA A CA 1
ATOM 1487 C C . ALA A 1 184 ? 46.183 -19.778 -57.124 1.00 84.94 184 ALA A C 1
ATOM 1489 O O . ALA A 1 184 ? 45.428 -20.003 -58.070 1.00 84.94 184 ALA A O 1
ATOM 1490 N N . TYR A 1 185 ? 47.332 -20.436 -56.981 1.00 84.19 185 TYR A N 1
ATOM 1491 C CA . TYR A 1 185 ? 47.768 -21.505 -57.874 1.00 84.19 185 TYR A CA 1
ATOM 1492 C C . TYR A 1 185 ? 47.821 -22.846 -57.139 1.00 84.19 185 TYR A C 1
ATOM 1494 O O . TYR A 1 185 ? 48.038 -22.923 -55.929 1.00 84.19 185 TYR A O 1
ATOM 1502 N N . LYS A 1 186 ? 47.612 -23.938 -57.883 1.00 78.94 186 LYS A N 1
ATOM 1503 C CA . LYS A 1 186 ? 47.700 -25.299 -57.340 1.00 78.94 186 LYS A CA 1
ATOM 1504 C C . LYS A 1 186 ? 49.167 -25.694 -57.200 1.00 78.94 186 LYS A C 1
ATOM 1506 O O . LYS A 1 186 ? 49.848 -25.902 -58.201 1.00 78.94 186 LYS A O 1
ATOM 1511 N N . GLN A 1 187 ? 49.635 -25.832 -55.965 1.00 84.38 187 GLN A N 1
ATOM 1512 C CA . GLN A 1 187 ? 50.944 -26.402 -55.668 1.00 84.38 187 GLN A CA 1
ATOM 1513 C C . GLN A 1 187 ? 50.821 -27.924 -55.524 1.00 84.38 187 GLN A C 1
ATOM 1515 O O . GLN A 1 187 ? 50.007 -28.420 -54.745 1.00 84.38 187 GLN A O 1
ATOM 1520 N N . ALA A 1 188 ? 51.612 -28.673 -56.295 1.00 81.19 188 ALA A N 1
ATOM 1521 C CA . ALA A 1 188 ? 51.645 -30.127 -56.194 1.00 81.19 188 ALA A CA 1
ATOM 1522 C C . ALA A 1 188 ? 52.299 -30.559 -54.872 1.00 81.19 188 ALA A C 1
ATOM 1524 O O . ALA A 1 188 ? 53.344 -30.031 -54.492 1.00 81.19 188 ALA A O 1
ATOM 1525 N N . TYR A 1 189 ? 51.710 -31.548 -54.200 1.00 88.50 189 TYR A N 1
ATOM 1526 C CA . TYR A 1 189 ? 52.319 -32.237 -53.065 1.00 88.50 189 TYR A CA 1
ATOM 1527 C C . TYR A 1 189 ? 52.046 -33.742 -53.162 1.00 88.50 189 TYR A C 1
ATOM 1529 O O . TYR A 1 189 ? 51.050 -34.161 -53.753 1.00 88.50 189 TYR A O 1
ATOM 1537 N N . LEU A 1 190 ? 52.949 -34.557 -52.611 1.00 84.75 190 LEU A N 1
ATOM 1538 C CA . LEU A 1 190 ? 52.783 -36.008 -52.533 1.00 84.75 190 LEU A CA 1
ATOM 1539 C C . LEU A 1 190 ? 52.175 -36.371 -51.175 1.00 84.75 190 LEU A C 1
ATOM 1541 O O . LEU A 1 190 ? 52.755 -36.042 -50.140 1.00 84.75 190 LEU A O 1
ATOM 1545 N N . SER A 1 191 ? 51.050 -37.085 -51.164 1.00 85.38 191 SER A N 1
ATOM 1546 C CA . SER A 1 191 ? 50.540 -37.747 -49.960 1.00 85.38 191 SER A CA 1
ATOM 1547 C C . SER A 1 191 ? 50.798 -39.252 -50.049 1.00 85.38 191 SER A C 1
ATOM 1549 O O . SER A 1 191 ? 50.349 -39.930 -50.972 1.00 85.38 191 SER A O 1
ATOM 1551 N N . VAL A 1 192 ? 51.550 -39.793 -49.088 1.00 84.44 192 VAL A N 1
ATOM 1552 C CA . VAL A 1 192 ? 51.797 -41.237 -48.981 1.00 84.44 192 VAL A CA 1
ATOM 1553 C C . VAL A 1 192 ? 50.840 -41.804 -47.941 1.00 84.44 192 VAL A C 1
ATOM 1555 O O . VAL A 1 192 ? 50.983 -41.552 -46.747 1.00 84.44 192 VAL A O 1
ATOM 1558 N N . HIS A 1 193 ? 49.849 -42.568 -48.395 1.00 85.81 193 HIS A N 1
ATOM 1559 C CA . HIS A 1 193 ? 48.933 -43.284 -47.512 1.00 85.81 193 HIS A CA 1
ATOM 1560 C C . HIS A 1 193 ? 49.426 -44.719 -47.322 1.00 85.81 193 HIS A C 1
ATOM 1562 O O . HIS A 1 193 ? 49.426 -45.515 -48.260 1.00 85.81 193 HIS A O 1
ATOM 1568 N N . ILE A 1 194 ? 49.841 -45.052 -46.102 1.00 84.00 194 ILE A N 1
ATOM 1569 C CA . ILE A 1 194 ? 50.227 -46.416 -45.732 1.00 84.00 194 ILE A CA 1
ATOM 1570 C C . ILE A 1 194 ? 48.944 -47.183 -45.395 1.00 84.00 194 ILE A C 1
ATOM 1572 O O . ILE A 1 194 ? 48.272 -46.862 -44.414 1.00 84.00 194 ILE A O 1
ATOM 1576 N N . LYS A 1 195 ? 48.586 -48.179 -46.215 1.00 73.06 195 LYS A N 1
ATOM 1577 C CA . LYS A 1 195 ? 47.518 -49.130 -45.877 1.00 73.06 195 LYS A CA 1
ATOM 1578 C C . LYS A 1 195 ? 48.037 -50.068 -44.786 1.00 73.06 195 LYS A C 1
ATOM 1580 O O . LYS A 1 195 ? 49.052 -50.729 -44.998 1.00 73.06 195 LYS A O 1
ATOM 1585 N N . LYS A 1 196 ? 47.368 -50.070 -43.633 1.00 63.91 196 LYS A N 1
ATOM 1586 C CA . LYS A 1 196 ? 47.477 -51.156 -42.654 1.00 63.91 196 LYS A CA 1
ATOM 1587 C C . LYS A 1 196 ? 46.674 -52.356 -43.134 1.00 63.91 196 LYS A C 1
ATOM 1589 O O . LYS A 1 196 ? 45.616 -52.116 -43.758 1.00 63.91 196 LYS A O 1
#

Secondary structure (DSSP, 8-state):
----------------------------------------S-----HHHHHHHHHHHHHHHHHHHHHHHHHHHHHHHHHHHHTTTT-TT-EEEE-SS-EEE--PPP-PPPTTT-HHHHHHHHHHHHHHHHHHHHHHHHHHHHHHHHHHHHHHHHHHHHHHHHHH--HHHHHHHHHHHHHHHHT-------------